Protein AF-A0A956V1R7-F1 (afdb_monomer_lite)

Secondary structure (DSSP, 8-state):
--HHHHHHHHHTSHHHHHHHHHHHHHHHHHHHHHS-SSTTS---HHHHHHHHHHHHHHHHHHHHHHHTTTS-HHHHHHHHHHHHHHHHHHHHHHHHHHHHH--SS-HHHHHHHHHHHHHHHHHHHHHHHHHHHHTT-GGGHHHHHHHHHHHHHHHHHHHTS-SS-HHHHHHS--HHHHHHHHHHHHHHHHHHHS-------

Radius of gyration: 17.85 Å; chains: 1; bounding box: 48×41×54 Å

Structure (mmCIF, N/CA/C/O backbone):
data_AF-A0A956V1R7-F1
#
_entry.id   AF-A0A956V1R7-F1
#
loop_
_atom_site.group_PDB
_atom_site.id
_atom_site.type_symbol
_atom_site.label_atom_id
_atom_site.label_alt_id
_atom_site.label_comp_id
_atom_site.label_asym_id
_atom_site.label_entity_id
_atom_site.label_seq_id
_atom_site.pdbx_PDB_ins_code
_atom_site.Cartn_x
_atom_site.Cartn_y
_atom_site.Cartn_z
_atom_site.occupancy
_atom_site.B_iso_or_equiv
_atom_site.auth_seq_id
_atom_site.auth_comp_id
_atom_site.auth_asym_id
_atom_site.auth_atom_id
_atom_site.pdbx_PDB_model_num
ATOM 1 N N . MET A 1 1 ? -19.021 15.981 12.346 1.00 62.19 1 MET A N 1
ATOM 2 C CA . MET A 1 1 ? -17.974 16.173 11.315 1.00 62.19 1 MET A CA 1
ATOM 3 C C . MET A 1 1 ? -18.286 15.303 10.110 1.00 62.19 1 MET A C 1
ATOM 5 O O . MET A 1 1 ? -18.595 14.130 10.294 1.00 62.19 1 MET A O 1
ATOM 9 N N . THR A 1 2 ? -18.242 15.871 8.906 1.00 88.75 2 THR A N 1
ATOM 10 C CA . THR A 1 2 ? -18.403 15.133 7.644 1.00 88.75 2 THR A CA 1
ATOM 11 C C . THR A 1 2 ? -17.148 14.306 7.342 1.00 88.75 2 THR A C 1
ATOM 13 O O . THR A 1 2 ? -16.051 14.660 7.770 1.00 88.75 2 THR A O 1
ATOM 16 N N . PHE A 1 3 ? -17.294 13.192 6.620 1.00 89.94 3 PHE A N 1
ATOM 17 C CA . PHE A 1 3 ? -16.168 12.318 6.264 1.00 89.94 3 PHE A CA 1
ATOM 18 C C . PHE A 1 3 ? -15.101 13.040 5.425 1.00 89.94 3 PHE A C 1
ATOM 20 O O . PHE A 1 3 ? -13.914 12.927 5.712 1.00 89.94 3 PHE A O 1
ATOM 27 N N . LEU A 1 4 ? -15.530 13.866 4.464 1.00 91.81 4 LEU A N 1
ATOM 28 C CA . LEU A 1 4 ? -14.636 14.687 3.639 1.00 91.81 4 LEU A CA 1
ATOM 29 C C . LEU A 1 4 ? -13.736 15.597 4.478 1.00 91.81 4 LEU A C 1
ATOM 31 O O . LEU A 1 4 ? -12.561 15.763 4.169 1.00 91.81 4 LEU A O 1
ATOM 35 N N . ARG A 1 5 ? -14.260 16.138 5.583 1.00 92.88 5 ARG A N 1
ATOM 36 C CA . ARG A 1 5 ? -13.466 16.949 6.504 1.00 92.88 5 ARG A CA 1
ATOM 37 C C . ARG A 1 5 ? -12.391 16.121 7.209 1.00 92.88 5 ARG A C 1
ATOM 39 O O . ARG A 1 5 ? -11.280 16.606 7.342 1.00 92.88 5 ARG A O 1
ATOM 46 N N . GLN A 1 6 ? -12.688 14.882 7.604 1.00 91.19 6 GLN A N 1
ATOM 47 C CA . GLN A 1 6 ? -11.695 13.992 8.225 1.00 91.19 6 GLN A CA 1
ATOM 48 C C . GLN A 1 6 ? -10.584 13.603 7.248 1.00 91.19 6 GLN A C 1
ATOM 50 O O . GLN A 1 6 ? -9.422 13.557 7.637 1.00 91.19 6 GLN A O 1
ATOM 55 N N . LEU A 1 7 ? -10.933 13.355 5.983 1.00 93.19 7 LEU A N 1
ATOM 56 C CA . LEU A 1 7 ? -9.950 13.109 4.930 1.00 93.19 7 LEU A CA 1
ATOM 57 C C . LEU A 1 7 ? -9.071 14.341 4.694 1.00 93.19 7 LEU A C 1
ATOM 59 O O . LEU A 1 7 ? -7.851 14.220 4.682 1.00 93.19 7 LEU A O 1
ATOM 63 N N . ASN A 1 8 ? -9.677 15.523 4.571 1.00 95.44 8 ASN A N 1
ATOM 64 C CA . ASN A 1 8 ? -8.936 16.771 4.405 1.00 95.44 8 ASN A CA 1
ATOM 65 C C . ASN A 1 8 ? -8.009 17.046 5.599 1.00 95.44 8 ASN A C 1
ATOM 67 O O . ASN A 1 8 ? -6.836 17.350 5.418 1.00 95.44 8 ASN A O 1
ATOM 71 N N . GLU A 1 9 ? -8.513 16.874 6.823 1.00 93.94 9 GLU A N 1
ATOM 72 C CA . GLU A 1 9 ? -7.712 16.991 8.041 1.00 93.94 9 GLU A CA 1
ATOM 73 C C . GLU A 1 9 ? -6.554 15.988 8.033 1.00 93.94 9 GLU A C 1
ATOM 75 O O . GLU A 1 9 ? -5.446 16.365 8.393 1.00 93.94 9 GLU A O 1
ATOM 80 N N . ARG A 1 10 ? -6.766 14.744 7.581 1.00 94.38 10 ARG A N 1
ATOM 81 C CA . ARG A 1 10 ? -5.702 13.735 7.484 1.00 94.38 10 ARG A CA 1
ATOM 82 C C . ARG A 1 10 ? -4.625 14.117 6.472 1.00 94.38 10 ARG A C 1
ATOM 84 O O . ARG A 1 10 ? -3.449 14.022 6.809 1.00 94.38 10 ARG A O 1
ATOM 91 N N . LEU A 1 11 ? -5.021 14.566 5.282 1.00 93.81 11 LEU A N 1
ATOM 92 C CA . LEU A 1 11 ? -4.105 15.024 4.233 1.00 93.81 11 LEU A CA 1
ATOM 93 C C . LEU A 1 11 ? -3.296 16.254 4.667 1.00 93.81 11 LEU A C 1
ATOM 95 O O . LEU A 1 11 ? -2.129 16.373 4.310 1.00 93.81 11 LEU A O 1
ATOM 99 N N . ALA A 1 12 ? -3.896 17.139 5.464 1.00 95.12 12 ALA A N 1
ATOM 100 C CA . ALA A 1 12 ? -3.256 18.354 5.962 1.00 95.12 12 ALA A CA 1
ATOM 101 C C . ALA A 1 12 ? -2.368 18.137 7.199 1.00 95.12 12 ALA A C 1
ATOM 103 O O . ALA A 1 12 ? -1.726 19.081 7.660 1.00 95.12 12 ALA A O 1
ATOM 104 N N . ARG A 1 13 ? -2.329 16.932 7.785 1.00 93.94 13 ARG A N 1
ATOM 105 C CA . ARG A 1 13 ? -1.472 16.693 8.950 1.00 93.94 13 ARG A CA 1
ATOM 106 C C . ARG A 1 13 ? 0.004 16.690 8.560 1.00 93.94 13 ARG A C 1
ATOM 108 O O . ARG A 1 13 ? 0.404 16.059 7.585 1.00 93.94 13 ARG A O 1
ATOM 115 N N . ASN A 1 14 ? 0.823 17.306 9.411 1.00 95.81 14 ASN A N 1
ATOM 116 C CA . ASN A 1 14 ? 2.270 17.396 9.218 1.00 95.81 14 ASN A CA 1
ATOM 117 C C . ASN A 1 14 ? 2.952 16.029 9.064 1.00 95.81 14 ASN A C 1
ATOM 119 O O . ASN A 1 14 ? 3.858 15.912 8.247 1.00 95.81 14 ASN A O 1
ATOM 123 N N . ASP A 1 15 ? 2.521 14.999 9.803 1.00 93.94 15 ASP A N 1
ATOM 124 C CA . ASP A 1 15 ? 3.089 13.649 9.687 1.00 93.94 15 ASP A CA 1
ATOM 125 C C . ASP A 1 15 ? 2.867 13.073 8.282 1.00 93.94 15 ASP A C 1
ATOM 127 O O . ASP A 1 15 ? 3.796 12.574 7.652 1.00 93.94 15 ASP A O 1
ATOM 131 N N . PHE A 1 16 ? 1.650 13.204 7.755 1.00 95.62 16 PHE A N 1
ATOM 132 C CA . PHE A 1 16 ? 1.316 12.738 6.416 1.00 95.62 16 PHE A CA 1
ATOM 133 C C . PHE A 1 16 ? 2.031 13.549 5.328 1.00 95.62 16 PHE A C 1
ATOM 135 O O . PHE A 1 16 ? 2.542 12.966 4.373 1.00 95.62 16 PHE A O 1
ATOM 142 N N . LEU A 1 17 ? 2.124 14.874 5.483 1.00 96.75 17 LEU A N 1
ATOM 143 C CA . LEU A 1 17 ? 2.844 15.742 4.547 1.00 96.75 17 LEU A CA 1
ATOM 144 C C . LEU A 1 17 ? 4.341 15.416 4.494 1.00 96.75 17 LEU A C 1
ATOM 146 O O . LEU A 1 17 ? 4.895 15.300 3.404 1.00 96.75 17 LEU A O 1
ATOM 150 N N . GLN A 1 18 ? 4.985 15.212 5.646 1.00 96.75 18 GLN A N 1
ATOM 151 C CA . GLN A 1 18 ? 6.398 14.821 5.715 1.00 96.75 18 GLN A CA 1
ATOM 152 C C . GLN A 1 18 ? 6.636 13.461 5.055 1.00 96.75 18 GLN A C 1
ATOM 154 O O . GLN A 1 18 ? 7.564 13.322 4.261 1.00 96.75 18 GLN A O 1
ATOM 159 N N . MET A 1 19 ? 5.775 12.476 5.329 1.00 96.62 19 MET A N 1
ATOM 160 C CA . MET A 1 19 ? 5.874 11.151 4.709 1.00 96.62 19 MET A CA 1
ATOM 161 C C . MET A 1 19 ? 5.618 11.198 3.202 1.00 96.62 19 MET A C 1
ATOM 163 O O . MET A 1 19 ? 6.322 10.535 2.447 1.00 96.62 19 MET A O 1
ATOM 167 N N . SER A 1 20 ? 4.666 12.017 2.749 1.00 97.06 20 SER A N 1
ATOM 168 C CA . SER A 1 20 ? 4.394 12.224 1.322 1.00 97.06 20 SER A CA 1
ATOM 169 C C . SER A 1 20 ? 5.581 12.883 0.620 1.00 97.06 20 SER A C 1
ATOM 171 O O . SER A 1 20 ? 5.974 12.450 -0.460 1.00 97.06 20 SER A O 1
ATOM 173 N N . LEU A 1 21 ? 6.191 13.894 1.244 1.00 97.81 21 LEU A N 1
ATOM 174 C CA . LEU A 1 21 ? 7.373 14.570 0.714 1.00 97.81 21 LEU A CA 1
ATOM 175 C C . LEU A 1 21 ? 8.577 13.627 0.644 1.00 97.81 21 LEU A C 1
ATOM 177 O O . LEU A 1 21 ? 9.257 13.598 -0.377 1.00 97.81 21 LEU A O 1
ATOM 181 N N . LEU A 1 22 ? 8.809 12.820 1.684 1.00 97.94 22 LEU A N 1
ATOM 182 C CA . LEU A 1 22 ? 9.852 11.793 1.675 1.00 97.94 22 LEU A CA 1
ATOM 183 C C . LEU A 1 22 ? 9.611 10.769 0.564 1.00 97.94 22 LEU A C 1
ATOM 185 O O . LEU A 1 22 ? 10.531 10.427 -0.170 1.00 97.94 22 LEU A O 1
ATOM 189 N N . PHE A 1 23 ? 8.370 10.311 0.423 1.00 97.94 23 PHE A N 1
ATOM 190 C CA . PHE A 1 23 ? 7.971 9.351 -0.595 1.00 97.94 23 PHE A CA 1
ATOM 191 C C . PHE A 1 23 ? 8.201 9.888 -2.018 1.00 97.94 23 PHE A C 1
ATOM 193 O O . PHE A 1 23 ? 8.854 9.225 -2.820 1.00 97.94 23 PHE A O 1
ATOM 200 N N . PHE A 1 24 ? 7.745 11.104 -2.335 1.00 98.25 24 PHE A N 1
ATOM 201 C CA . PHE A 1 24 ? 7.994 11.699 -3.654 1.00 98.25 24 PHE A CA 1
ATOM 202 C C . PHE A 1 24 ? 9.465 12.045 -3.871 1.00 98.25 24 PHE A C 1
ATOM 204 O O . PHE A 1 24 ? 9.981 11.828 -4.964 1.00 98.25 24 PHE A O 1
ATOM 211 N N . GLY A 1 25 ? 10.158 12.535 -2.840 1.00 98.06 25 GLY A N 1
ATOM 212 C CA . GLY A 1 25 ? 11.597 12.782 -2.893 1.00 98.06 25 GLY A CA 1
ATOM 213 C C . GLY A 1 25 ? 12.380 11.509 -3.208 1.00 98.06 25 GLY A C 1
ATOM 214 O O . GLY A 1 25 ? 13.285 11.538 -4.038 1.00 98.06 25 GLY A O 1
ATOM 215 N N . LEU A 1 26 ? 11.979 10.378 -2.622 1.00 97.88 26 LEU A N 1
ATOM 216 C CA . LEU A 1 26 ? 12.552 9.068 -2.910 1.00 97.88 26 LEU A CA 1
ATOM 217 C C . LEU A 1 26 ? 12.315 8.660 -4.370 1.00 97.88 26 LEU A C 1
ATOM 219 O O . LEU A 1 26 ? 13.266 8.257 -5.031 1.00 97.88 26 LEU A O 1
ATOM 223 N N . LEU A 1 27 ? 11.097 8.822 -4.902 1.00 97.56 27 LEU A N 1
ATOM 224 C CA . LEU A 1 27 ? 10.803 8.519 -6.311 1.00 97.56 27 LEU A CA 1
ATOM 225 C C . LEU A 1 27 ? 11.598 9.394 -7.283 1.00 97.56 27 LEU A C 1
ATOM 227 O O . LEU A 1 27 ? 12.143 8.882 -8.259 1.00 97.56 27 LEU A O 1
ATOM 231 N N . VAL A 1 28 ? 11.698 10.697 -7.008 1.00 97.69 28 VAL A N 1
ATOM 232 C CA . VAL A 1 28 ? 12.500 11.632 -7.812 1.00 97.69 28 VAL A CA 1
ATOM 233 C C . VAL A 1 28 ? 13.977 11.250 -7.764 1.00 97.69 28 VAL A C 1
ATOM 235 O O . VAL A 1 28 ? 14.623 11.211 -8.807 1.00 97.69 28 VAL A O 1
ATOM 238 N N . ALA A 1 29 ? 14.507 10.919 -6.584 1.00 97.50 29 ALA A N 1
ATOM 239 C CA . ALA A 1 29 ? 15.886 10.467 -6.444 1.00 97.50 29 ALA A CA 1
ATOM 240 C C . ALA A 1 29 ? 16.126 9.162 -7.216 1.00 97.50 29 ALA A C 1
ATOM 242 O O . ALA A 1 29 ? 17.064 9.085 -8.003 1.00 97.50 29 ALA A O 1
ATOM 243 N N . THR A 1 30 ? 15.261 8.155 -7.057 1.00 96.75 30 THR A N 1
ATOM 244 C CA . THR A 1 30 ? 15.358 6.895 -7.809 1.00 96.75 30 THR A CA 1
ATOM 245 C C . THR A 1 30 ? 15.336 7.145 -9.309 1.00 96.75 30 THR A C 1
ATOM 247 O O . THR A 1 30 ? 16.184 6.609 -10.017 1.00 96.75 30 THR A O 1
ATOM 250 N N . LEU A 1 31 ? 14.425 7.989 -9.795 1.00 95.12 31 LEU A N 1
ATOM 251 C CA . LEU A 1 31 ? 14.370 8.357 -11.204 1.00 95.12 31 LEU A CA 1
ATOM 252 C C . LEU A 1 31 ? 15.680 9.011 -11.658 1.00 95.12 31 LEU A C 1
ATOM 254 O O . LEU A 1 31 ? 16.260 8.571 -12.642 1.00 95.12 31 LEU A O 1
ATOM 258 N N . ALA A 1 32 ? 16.187 9.996 -10.915 1.00 94.75 32 ALA A N 1
ATOM 259 C CA . ALA A 1 32 ? 17.423 10.701 -11.251 1.00 94.75 32 ALA A CA 1
ATOM 260 C C . ALA A 1 32 ? 18.648 9.772 -11.321 1.00 94.75 32 ALA A C 1
ATOM 262 O O . ALA A 1 32 ? 19.488 9.941 -12.198 1.00 94.75 32 ALA A O 1
ATOM 263 N N . PHE A 1 33 ? 18.742 8.777 -10.431 1.00 94.31 33 PHE A N 1
ATOM 264 C CA . PHE A 1 33 ? 19.857 7.822 -10.413 1.00 94.31 33 PHE A CA 1
ATOM 265 C C . PHE A 1 33 ? 19.732 6.689 -11.435 1.00 94.31 33 PHE A C 1
ATOM 267 O O . PHE A 1 33 ? 20.735 6.065 -11.771 1.00 94.31 33 PHE A O 1
ATOM 274 N N . THR A 1 34 ? 18.520 6.387 -11.898 1.00 93.38 34 THR A N 1
ATOM 275 C CA . THR A 1 34 ? 18.262 5.253 -12.803 1.00 93.38 34 THR A CA 1
ATOM 276 C C . THR A 1 34 ? 17.986 5.684 -14.237 1.00 93.38 34 THR A C 1
ATOM 278 O O . THR A 1 34 ? 17.923 4.835 -15.127 1.00 93.38 34 THR A O 1
ATOM 281 N N . TRP A 1 35 ? 17.844 6.989 -14.481 1.00 92.62 35 TRP A N 1
ATOM 282 C CA . TRP A 1 35 ? 17.685 7.528 -15.822 1.00 92.62 35 TRP A CA 1
ATOM 283 C C . TRP A 1 35 ? 18.951 7.281 -16.658 1.00 92.62 35 TRP A C 1
ATOM 285 O O . TRP A 1 35 ? 20.059 7.552 -16.187 1.00 92.62 35 TRP A O 1
ATOM 295 N N . PRO A 1 36 ? 18.826 6.777 -17.898 1.00 88.12 36 PRO A N 1
ATOM 296 C CA . PRO A 1 36 ? 19.986 6.511 -18.736 1.00 88.12 36 PRO A CA 1
ATOM 297 C C . PRO A 1 36 ? 20.703 7.817 -19.103 1.00 88.12 36 PRO A C 1
ATOM 299 O O . PRO A 1 36 ? 20.089 8.771 -19.576 1.00 88.12 36 PRO A O 1
ATOM 302 N N . ALA A 1 37 ? 22.027 7.844 -18.928 1.00 86.69 37 ALA A N 1
ATOM 303 C CA . ALA A 1 37 ? 22.870 8.977 -19.325 1.00 86.69 37 ALA A CA 1
ATOM 304 C C . ALA A 1 37 ? 23.116 9.051 -20.847 1.00 86.69 37 ALA A C 1
ATOM 306 O O . ALA A 1 37 ? 23.665 10.034 -21.339 1.00 86.69 37 ALA A O 1
ATOM 307 N N . SER A 1 38 ? 22.750 8.001 -21.587 1.00 83.31 38 SER A N 1
ATOM 308 C CA . SER A 1 38 ? 22.921 7.885 -23.036 1.00 83.31 38 SER A CA 1
ATOM 309 C C . SER A 1 38 ? 21.797 7.044 -23.635 1.00 83.31 38 SER A C 1
ATOM 311 O O . SER A 1 38 ? 21.402 6.035 -23.050 1.00 83.31 38 SER A O 1
ATOM 313 N N . GLU A 1 39 ? 21.340 7.418 -24.830 1.00 79.94 39 GLU A N 1
ATOM 314 C CA . GLU A 1 39 ? 20.328 6.690 -25.615 1.00 79.94 39 GLU A CA 1
ATOM 315 C C . GLU A 1 39 ? 20.782 5.279 -26.029 1.00 79.94 39 GLU A C 1
ATOM 317 O O . GLU A 1 39 ? 19.964 4.439 -26.393 1.00 79.94 39 GLU A O 1
ATOM 322 N N . GLN A 1 40 ? 22.086 4.994 -25.952 1.00 79.25 40 GLN A N 1
ATOM 323 C CA . GLN A 1 40 ? 22.661 3.690 -26.295 1.00 79.25 40 GLN A CA 1
ATOM 324 C C . GLN A 1 40 ? 22.464 2.633 -25.197 1.00 79.25 40 GLN A C 1
ATOM 326 O O . GLN A 1 40 ? 22.671 1.445 -25.445 1.00 79.25 40 GLN A O 1
ATOM 331 N N . ILE A 1 41 ? 22.094 3.043 -23.979 1.00 81.81 41 ILE A N 1
ATOM 332 C CA . ILE A 1 41 ? 21.886 2.141 -22.842 1.00 81.81 41 ILE A CA 1
ATOM 333 C C . ILE A 1 41 ? 20.391 1.851 -22.714 1.00 81.81 41 ILE A C 1
ATOM 335 O O . ILE A 1 41 ? 19.577 2.771 -22.645 1.00 81.81 41 ILE A O 1
ATOM 339 N N . ALA A 1 42 ? 20.029 0.568 -22.631 1.00 81.75 42 ALA A N 1
ATOM 340 C CA . ALA A 1 42 ? 18.650 0.158 -22.389 1.00 81.75 42 ALA A CA 1
ATOM 341 C C . ALA A 1 42 ? 18.110 0.800 -21.099 1.00 81.75 42 ALA A C 1
ATOM 343 O O . ALA A 1 42 ? 18.692 0.653 -20.019 1.00 81.75 42 ALA A O 1
ATOM 344 N N . ASN A 1 43 ? 16.990 1.515 -21.211 1.00 86.31 43 ASN A N 1
ATOM 345 C CA . ASN A 1 43 ? 16.387 2.201 -20.079 1.00 86.31 43 ASN A CA 1
ATOM 346 C C . ASN A 1 43 ? 15.652 1.203 -19.174 1.00 86.31 43 ASN A C 1
ATOM 348 O O . ASN A 1 43 ? 14.529 0.808 -19.468 1.00 86.31 43 ASN A O 1
ATOM 352 N N . ASN A 1 44 ? 16.241 0.861 -18.030 1.00 87.62 44 ASN A N 1
ATOM 353 C CA . ASN A 1 44 ? 15.624 -0.026 -17.035 1.00 87.62 44 ASN A CA 1
ATOM 354 C C . ASN A 1 44 ? 15.003 0.722 -15.837 1.00 87.62 44 ASN A C 1
ATOM 356 O O . ASN A 1 44 ? 14.661 0.091 -14.835 1.00 87.62 44 ASN A O 1
ATOM 360 N N . SER A 1 45 ? 14.841 2.050 -15.924 1.00 92.06 45 SER A N 1
ATOM 361 C CA . SER A 1 45 ? 14.351 2.890 -14.816 1.00 92.06 45 SER A CA 1
ATOM 362 C C . SER A 1 45 ? 12.965 2.488 -14.305 1.00 92.06 45 SER A C 1
ATOM 364 O O . SER A 1 45 ? 12.710 2.596 -13.104 1.00 92.06 45 SER A O 1
ATOM 366 N N . PHE A 1 46 ? 12.096 1.952 -15.174 1.00 94.00 46 PHE A N 1
ATOM 367 C CA . PHE A 1 46 ? 10.761 1.489 -14.791 1.00 94.00 46 PHE A CA 1
ATOM 368 C C . PHE A 1 46 ? 10.779 0.517 -13.607 1.00 94.00 46 PHE A C 1
ATOM 370 O O . PHE A 1 46 ? 10.065 0.735 -12.630 1.00 94.00 46 PHE A O 1
ATOM 377 N N . PHE A 1 47 ? 11.608 -0.532 -13.653 1.00 91.62 47 PHE A N 1
ATOM 378 C CA . PHE A 1 47 ? 11.613 -1.548 -12.597 1.00 91.62 47 PHE A CA 1
ATOM 379 C C . PHE A 1 47 ? 12.076 -0.971 -11.262 1.00 91.62 47 PHE A C 1
ATOM 381 O O . PHE A 1 47 ? 11.476 -1.266 -10.231 1.00 91.62 47 PHE A O 1
ATOM 388 N N . SER A 1 48 ? 13.095 -0.110 -11.275 1.00 94.44 48 SER A N 1
ATOM 389 C CA . SER A 1 48 ? 13.582 0.546 -10.062 1.00 94.44 48 SER A CA 1
ATOM 390 C C . SER A 1 48 ? 12.532 1.481 -9.464 1.00 94.44 48 SER A C 1
ATOM 392 O O . SER A 1 48 ? 12.269 1.417 -8.264 1.00 94.44 48 SER A O 1
ATOM 394 N N . VAL A 1 49 ? 11.885 2.311 -10.288 1.00 95.56 49 VAL A N 1
ATOM 395 C CA . VAL A 1 49 ? 10.841 3.239 -9.829 1.00 95.56 49 VAL A CA 1
ATOM 396 C C . VAL A 1 49 ? 9.617 2.485 -9.308 1.00 95.56 49 VAL A C 1
ATOM 398 O O . VAL A 1 49 ? 9.146 2.797 -8.215 1.00 95.56 49 VAL A O 1
ATOM 401 N N . ALA A 1 50 ? 9.138 1.462 -10.021 1.00 95.00 50 ALA A N 1
ATOM 402 C CA . ALA A 1 50 ? 8.002 0.644 -9.593 1.00 95.00 50 ALA A CA 1
ATOM 403 C C . ALA A 1 50 ? 8.289 -0.107 -8.278 1.00 95.00 50 ALA A C 1
ATOM 405 O O . ALA A 1 50 ? 7.461 -0.103 -7.365 1.00 95.00 50 ALA A O 1
ATOM 406 N N . GLN A 1 51 ? 9.482 -0.699 -8.134 1.00 94.69 51 GLN A N 1
ATOM 407 C CA . GLN A 1 51 ? 9.902 -1.385 -6.902 1.00 94.69 51 GLN A CA 1
ATOM 408 C C . GLN A 1 51 ? 9.957 -0.440 -5.707 1.00 94.69 51 GLN A C 1
ATOM 410 O O . GLN A 1 51 ? 9.406 -0.752 -4.650 1.00 94.69 51 GLN A O 1
ATOM 415 N N . VAL A 1 52 ? 10.582 0.726 -5.874 1.00 96.19 52 VAL A N 1
ATOM 416 C CA . VAL A 1 52 ? 10.677 1.729 -4.809 1.00 96.19 52 VAL A CA 1
ATOM 417 C C . VAL A 1 52 ? 9.294 2.259 -4.440 1.00 96.19 52 VAL A C 1
ATOM 419 O O . VAL A 1 52 ? 8.972 2.336 -3.253 1.00 96.19 52 VAL A O 1
ATOM 422 N N . ARG A 1 53 ? 8.447 2.560 -5.432 1.00 96.31 53 ARG A N 1
ATOM 423 C CA . ARG A 1 53 ? 7.067 3.013 -5.218 1.00 96.31 53 ARG A CA 1
ATOM 424 C C . ARG A 1 53 ? 6.268 2.009 -4.399 1.00 96.31 53 ARG A C 1
ATOM 426 O O . ARG A 1 53 ? 5.701 2.384 -3.373 1.00 96.31 53 ARG A O 1
ATOM 433 N N . LEU A 1 54 ? 6.227 0.749 -4.823 1.00 95.31 54 LEU A N 1
ATOM 434 C CA . LEU A 1 54 ? 5.425 -0.277 -4.156 1.00 95.31 54 LEU A CA 1
ATOM 435 C C . LEU A 1 54 ? 5.963 -0.617 -2.767 1.00 95.31 54 LEU A C 1
ATOM 437 O O . LEU A 1 54 ? 5.176 -0.723 -1.829 1.00 95.31 54 LEU A O 1
ATOM 441 N N . MET A 1 55 ? 7.285 -0.692 -2.590 1.00 95.62 55 MET A N 1
ATOM 442 C CA . MET A 1 55 ? 7.878 -0.927 -1.271 1.00 95.62 55 MET A CA 1
ATOM 443 C C . MET A 1 55 ? 7.594 0.228 -0.305 1.00 95.62 55 MET A C 1
ATOM 445 O O . MET A 1 55 ? 7.219 0.001 0.845 1.00 95.62 55 MET A O 1
ATOM 449 N N . ALA A 1 56 ? 7.717 1.475 -0.761 1.00 96.75 56 ALA A N 1
ATOM 450 C CA . ALA A 1 56 ? 7.426 2.630 0.079 1.00 96.75 56 ALA A CA 1
ATOM 451 C C . ALA A 1 56 ? 5.931 2.707 0.442 1.00 96.75 56 ALA A C 1
ATOM 453 O O . ALA A 1 56 ? 5.599 2.941 1.605 1.00 96.75 56 ALA A O 1
ATOM 454 N N . LEU A 1 57 ? 5.026 2.439 -0.509 1.00 97.06 57 LEU A N 1
ATOM 455 C CA . LEU A 1 57 ? 3.586 2.352 -0.238 1.00 97.06 57 LEU A CA 1
ATOM 456 C C . LEU A 1 57 ? 3.251 1.232 0.751 1.00 97.06 57 LEU A C 1
ATOM 458 O O . LEU A 1 57 ? 2.444 1.449 1.652 1.00 97.06 57 LEU A O 1
ATOM 462 N N . LEU A 1 58 ? 3.886 0.067 0.622 1.00 96.69 58 LEU A N 1
ATOM 463 C CA . LEU A 1 58 ? 3.734 -1.052 1.549 1.00 96.69 58 LEU A CA 1
ATOM 464 C C . LEU A 1 58 ? 4.139 -0.646 2.969 1.00 96.69 58 LEU A C 1
ATOM 466 O O . LEU A 1 58 ? 3.376 -0.857 3.914 1.00 96.69 58 LEU A O 1
ATOM 470 N N . LEU A 1 59 ? 5.322 -0.049 3.134 1.00 97.00 59 LEU A N 1
ATOM 471 C CA . LEU A 1 59 ? 5.822 0.370 4.446 1.00 97.00 59 LEU A CA 1
ATOM 472 C C . LEU A 1 59 ? 4.918 1.432 5.079 1.00 97.00 59 LEU A C 1
ATOM 474 O O . LEU A 1 59 ? 4.604 1.344 6.268 1.00 97.00 59 LEU A O 1
ATOM 478 N N . LEU A 1 60 ? 4.444 2.396 4.286 1.00 97.50 60 LEU A N 1
ATOM 479 C CA . LEU A 1 60 ? 3.468 3.388 4.737 1.00 97.50 60 LEU A CA 1
ATOM 480 C C . LEU A 1 60 ? 2.135 2.734 5.123 1.00 97.50 60 LEU A C 1
ATOM 482 O O . LEU A 1 60 ? 1.562 3.097 6.150 1.00 97.50 60 LEU A O 1
ATOM 486 N N . ALA A 1 61 ? 1.660 1.750 4.357 1.00 97.62 61 ALA A N 1
ATOM 487 C CA . ALA A 1 61 ? 0.441 1.003 4.657 1.00 97.62 61 ALA A CA 1
ATOM 488 C C . ALA A 1 61 ? 0.544 0.269 5.999 1.00 97.62 61 ALA A C 1
ATOM 490 O O . ALA A 1 61 ? -0.307 0.459 6.872 1.00 97.62 61 ALA A O 1
ATOM 491 N N . LEU A 1 62 ? 1.611 -0.513 6.195 1.00 97.31 62 LEU A N 1
ATOM 492 C CA . LEU A 1 62 ? 1.887 -1.218 7.450 1.00 97.31 62 LEU A CA 1
ATOM 493 C C . LEU A 1 62 ? 2.031 -0.246 8.623 1.00 97.31 62 LEU A C 1
ATOM 495 O O . LEU A 1 62 ? 1.467 -0.477 9.697 1.00 97.31 62 LEU A O 1
ATOM 499 N N . GLY A 1 63 ? 2.765 0.849 8.416 1.00 96.56 63 GLY A N 1
ATOM 500 C CA . GLY A 1 63 ? 2.965 1.904 9.401 1.00 96.56 63 GLY A CA 1
ATOM 501 C C . GLY A 1 63 ? 1.643 2.519 9.839 1.00 96.56 63 GLY A C 1
ATOM 502 O O . GLY A 1 63 ? 1.249 2.388 10.997 1.00 96.56 63 GLY A O 1
ATOM 503 N N . PHE A 1 64 ? 0.905 3.137 8.919 1.00 96.19 64 PHE A N 1
ATOM 504 C CA . PHE A 1 64 ? -0.364 3.778 9.261 1.00 96.19 64 PHE A CA 1
ATOM 505 C C . PHE A 1 64 ? -1.385 2.785 9.828 1.00 96.19 64 PHE A C 1
ATOM 507 O O . PHE A 1 64 ? -2.018 3.086 10.839 1.00 96.19 64 PHE A O 1
ATOM 514 N N . GLY A 1 65 ? -1.497 1.581 9.261 1.00 96.12 65 GLY A N 1
ATOM 515 C CA . GLY A 1 65 ? -2.406 0.553 9.767 1.00 96.12 65 GLY A CA 1
ATOM 516 C C . GLY A 1 65 ? -2.103 0.154 11.214 1.00 96.12 65 GLY A C 1
ATOM 517 O O . GLY A 1 65 ? -3.012 0.060 12.042 1.00 96.12 65 GLY A O 1
ATOM 518 N N . SER A 1 66 ? -0.825 -0.027 11.551 1.00 95.56 66 SER A N 1
ATOM 519 C CA . SER A 1 66 ? -0.412 -0.466 12.888 1.00 95.56 66 SER A CA 1
ATOM 520 C C . SER A 1 66 ? -0.486 0.624 13.957 1.00 95.56 66 SER A C 1
ATOM 522 O O . SER A 1 66 ? -0.914 0.345 15.081 1.00 95.56 66 SER A O 1
ATOM 524 N N . PHE A 1 67 ? -0.150 1.875 13.626 1.00 92.31 67 PHE A N 1
ATOM 525 C CA . PHE A 1 67 ? -0.206 2.991 14.578 1.00 92.31 67 PHE A CA 1
ATOM 526 C C . PHE A 1 67 ? -1.632 3.494 14.847 1.00 92.31 67 PHE A C 1
ATOM 528 O O . PHE A 1 67 ? -1.893 4.115 15.881 1.00 92.31 67 PHE A O 1
ATOM 535 N N . GLU A 1 68 ? -2.593 3.203 13.971 1.00 90.75 68 GLU A N 1
ATOM 536 C CA . GLU A 1 68 ? -3.959 3.719 14.092 1.00 90.75 68 GLU A CA 1
ATOM 537 C C . GLU A 1 68 ? -4.909 2.834 14.902 1.00 90.75 68 GLU A C 1
ATOM 539 O O . GLU A 1 68 ? -6.113 3.083 14.923 1.00 90.75 68 GLU A O 1
ATOM 544 N N . LEU A 1 69 ? -4.408 1.832 15.632 1.00 84.81 69 LEU A N 1
ATOM 545 C CA . LEU A 1 69 ? -5.237 0.834 16.317 1.00 84.81 69 LEU A CA 1
ATOM 546 C C . LEU A 1 69 ? -6.381 1.426 17.156 1.00 84.81 69 LEU A C 1
ATOM 548 O O . LEU A 1 69 ? -7.518 0.951 17.069 1.00 84.81 69 LEU A O 1
ATOM 552 N N . LYS A 1 70 ? -6.067 2.476 17.928 1.00 86.62 70 LYS A N 1
ATOM 553 C CA . LYS A 1 70 ? -6.973 3.167 18.862 1.00 86.62 70 LYS A CA 1
ATOM 554 C C . LYS A 1 70 ? -7.896 4.188 18.186 1.00 86.62 70 LYS A C 1
ATOM 556 O O . LYS A 1 70 ? -8.808 4.694 18.833 1.00 86.62 70 LYS A O 1
ATOM 561 N N . GLN A 1 71 ? -7.664 4.505 16.913 1.00 90.94 71 GLN A N 1
ATOM 562 C CA . GLN A 1 71 ? -8.473 5.466 16.170 1.00 90.94 71 GLN A CA 1
ATOM 563 C C . GLN A 1 71 ? -9.826 4.868 15.779 1.00 90.94 71 GLN A C 1
ATOM 565 O O . GLN A 1 71 ? -10.013 3.649 15.682 1.00 90.94 71 GLN A O 1
ATOM 570 N N . THR A 1 72 ? -10.793 5.743 15.518 1.00 92.19 72 THR A N 1
ATOM 571 C CA . THR A 1 72 ? -12.108 5.320 15.025 1.00 92.19 72 THR A CA 1
ATOM 572 C C . THR A 1 72 ? -12.001 4.723 13.618 1.00 92.19 72 THR A C 1
ATOM 574 O O . THR A 1 72 ? -11.131 5.101 12.836 1.00 92.19 72 THR A O 1
ATOM 577 N N . ARG A 1 73 ? -12.924 3.822 13.242 1.00 91.94 73 ARG A N 1
ATOM 578 C CA . ARG A 1 73 ? -12.945 3.225 11.888 1.00 91.94 73 ARG A CA 1
ATOM 579 C C . ARG A 1 73 ? -12.976 4.273 10.772 1.00 91.94 73 ARG A C 1
ATOM 581 O O . ARG A 1 73 ? -12.321 4.090 9.757 1.00 91.94 73 ARG A O 1
ATOM 588 N N . ARG A 1 74 ? -13.688 5.388 10.976 1.00 91.75 74 ARG A N 1
ATOM 589 C CA . ARG A 1 74 ? -13.747 6.484 9.996 1.00 91.75 74 ARG A CA 1
ATOM 590 C C . ARG A 1 74 ? -12.403 7.192 9.822 1.00 91.75 74 ARG A C 1
ATOM 592 O O . ARG A 1 74 ? -12.047 7.510 8.697 1.00 91.75 74 ARG A O 1
ATOM 599 N N . GLN A 1 75 ? -11.649 7.388 10.904 1.00 92.88 75 GLN A N 1
ATOM 600 C CA . GLN A 1 75 ? -10.291 7.937 10.826 1.00 92.88 75 GLN A CA 1
ATOM 601 C C . GLN A 1 75 ? -9.338 6.964 10.128 1.00 92.88 75 GLN A C 1
ATOM 603 O O . GLN A 1 75 ? -8.622 7.388 9.232 1.00 92.88 75 GLN A O 1
ATOM 608 N N . LYS A 1 76 ? -9.409 5.664 10.451 1.00 95.50 76 LYS A N 1
ATOM 609 C CA . LYS A 1 76 ? -8.647 4.621 9.739 1.00 95.50 76 LYS A CA 1
ATOM 610 C C . LYS A 1 76 ? -8.940 4.625 8.238 1.00 95.50 76 L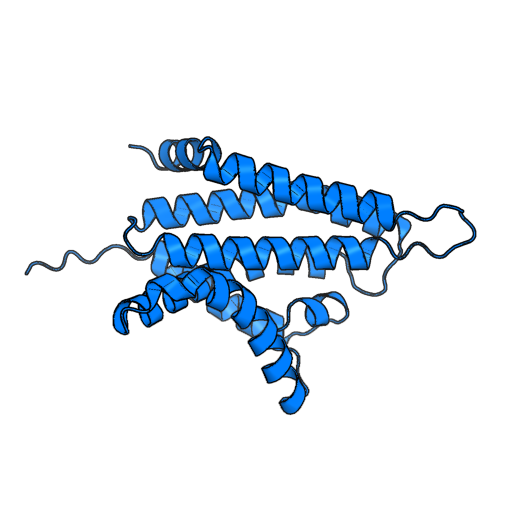YS A C 1
ATOM 612 O O . LYS A 1 76 ? -8.030 4.570 7.421 1.00 95.50 76 LYS A O 1
ATOM 617 N N . LEU A 1 77 ? -10.219 4.736 7.873 1.00 95.94 77 LEU A N 1
ATOM 618 C CA . LEU A 1 77 ? -10.643 4.843 6.478 1.00 95.94 77 LEU A CA 1
ATOM 619 C C . LEU A 1 77 ? -10.107 6.121 5.816 1.00 95.94 77 LEU A C 1
ATOM 621 O O . LEU A 1 77 ? -9.656 6.065 4.679 1.00 95.94 77 LEU A O 1
ATOM 625 N N . ALA A 1 78 ? -10.119 7.259 6.516 1.00 95.94 78 ALA A N 1
ATOM 626 C CA . ALA A 1 78 ? -9.546 8.505 6.009 1.00 95.94 78 ALA A CA 1
ATOM 627 C C . ALA A 1 78 ? -8.031 8.384 5.757 1.00 95.94 78 ALA A C 1
ATOM 629 O O . ALA A 1 78 ? -7.546 8.879 4.745 1.00 95.94 78 ALA A O 1
ATOM 630 N N . SER A 1 79 ? -7.293 7.688 6.623 1.00 96.56 79 SER A N 1
ATOM 631 C CA . SER A 1 79 ? -5.865 7.411 6.426 1.00 96.56 79 SER A CA 1
ATOM 632 C C . SER A 1 79 ? -5.592 6.463 5.272 1.00 96.56 79 SER A C 1
ATOM 634 O O . SER A 1 79 ? -4.683 6.718 4.485 1.00 96.56 79 SER A O 1
ATOM 636 N N . LEU A 1 80 ? -6.406 5.416 5.121 1.00 97.62 80 LEU A N 1
ATOM 637 C CA . LEU A 1 80 ? -6.334 4.541 3.957 1.00 97.62 80 LEU A CA 1
ATOM 638 C C . LEU A 1 80 ? -6.593 5.325 2.663 1.00 97.62 80 LEU A C 1
ATOM 640 O O . LEU A 1 80 ? -5.837 5.191 1.709 1.00 97.62 80 LEU A O 1
ATOM 644 N N . LEU A 1 81 ? -7.620 6.179 2.628 1.00 97.62 81 LEU A N 1
ATOM 645 C CA . LEU A 1 81 ? -7.891 7.016 1.458 1.00 97.62 81 LEU A CA 1
ATOM 646 C C . LEU A 1 81 ? -6.768 8.019 1.184 1.00 97.62 81 LEU A C 1
ATOM 648 O O . LEU A 1 81 ? -6.427 8.226 0.027 1.00 97.62 81 LEU A O 1
ATOM 652 N N . ALA A 1 82 ? -6.166 8.611 2.217 1.00 97.19 82 ALA A N 1
ATOM 653 C CA . ALA A 1 82 ? -5.005 9.480 2.050 1.00 97.19 82 ALA A CA 1
ATOM 654 C C . ALA A 1 82 ? -3.828 8.721 1.409 1.00 97.19 82 ALA A C 1
ATOM 656 O O . ALA A 1 82 ? -3.214 9.213 0.462 1.00 97.19 82 ALA A O 1
ATOM 657 N N . LEU A 1 83 ? -3.570 7.487 1.853 1.00 97.62 83 LEU A N 1
ATOM 658 C CA . LEU A 1 83 ? -2.569 6.608 1.251 1.00 97.62 83 LEU A CA 1
ATOM 659 C C . LEU A 1 83 ? -2.913 6.233 -0.200 1.00 97.62 83 LEU A C 1
ATOM 661 O O . LEU A 1 83 ? -2.027 6.208 -1.050 1.00 97.62 83 LEU A O 1
ATOM 665 N N . LEU A 1 84 ? -4.187 5.990 -0.517 1.00 98.06 84 LEU A N 1
ATOM 666 C CA . LEU A 1 84 ? -4.623 5.733 -1.893 1.00 98.06 84 LEU A CA 1
ATOM 667 C C . LEU A 1 84 ? -4.469 6.967 -2.788 1.00 98.06 84 LEU A C 1
ATOM 669 O O . LEU A 1 84 ? -4.066 6.826 -3.938 1.00 98.06 84 LEU A O 1
ATOM 673 N N . THR A 1 85 ? -4.695 8.175 -2.269 1.00 97.56 85 THR A N 1
ATOM 674 C CA . THR A 1 85 ? -4.374 9.417 -2.988 1.00 97.56 85 THR A CA 1
ATOM 675 C C . THR A 1 85 ? -2.882 9.486 -3.314 1.00 97.56 85 THR A C 1
ATOM 677 O O . THR A 1 85 ? -2.517 9.827 -4.439 1.00 97.56 85 THR A O 1
ATOM 680 N N . LEU A 1 86 ? -2.011 9.106 -2.373 1.00 97.25 86 LEU A N 1
ATOM 681 C CA . LEU A 1 86 ? -0.564 9.039 -2.602 1.00 97.25 86 LEU A CA 1
ATOM 682 C C . LEU A 1 86 ? -0.201 7.977 -3.656 1.00 97.25 86 LEU A C 1
ATOM 684 O O . LEU A 1 86 ? 0.616 8.216 -4.547 1.00 97.25 86 LEU A O 1
ATOM 688 N N . SER A 1 87 ? -0.856 6.817 -3.607 1.00 97.81 87 SER A N 1
ATOM 689 C CA . SER A 1 87 ? -0.680 5.769 -4.612 1.00 97.81 87 SER A CA 1
ATOM 690 C C . SER A 1 87 ? -1.086 6.237 -6.012 1.00 97.81 87 SER A C 1
ATOM 692 O O . SER A 1 87 ? -0.317 6.054 -6.954 1.00 97.81 87 SER A O 1
ATOM 694 N N . LEU A 1 88 ? -2.249 6.879 -6.151 1.00 97.94 88 LEU A N 1
ATOM 695 C CA . LEU A 1 88 ? -2.764 7.376 -7.429 1.00 97.94 88 LEU A CA 1
ATOM 696 C C . LEU A 1 88 ? -1.878 8.476 -8.014 1.00 97.94 88 LEU A C 1
ATOM 698 O O . LEU A 1 88 ? -1.498 8.423 -9.178 1.00 97.94 88 LEU A O 1
ATOM 702 N N . THR A 1 89 ? -1.511 9.463 -7.198 1.00 97.56 89 THR A N 1
ATOM 703 C CA . THR A 1 89 ? -0.683 10.595 -7.645 1.00 97.56 89 THR A CA 1
ATOM 704 C C . THR A 1 89 ? 0.724 10.160 -8.058 1.00 97.56 89 THR A C 1
ATOM 706 O O . THR A 1 89 ? 1.305 10.735 -8.975 1.00 97.56 89 THR A O 1
ATOM 709 N N . SER A 1 90 ? 1.256 9.098 -7.454 1.00 97.69 90 SER A N 1
ATOM 710 C CA . SER A 1 90 ? 2.559 8.533 -7.821 1.00 97.69 90 SER A CA 1
ATOM 711 C C . SER A 1 90 ? 2.562 7.641 -9.056 1.00 97.69 90 SER A C 1
ATOM 713 O O . SER A 1 90 ? 3.639 7.362 -9.582 1.00 97.69 90 SER A O 1
ATOM 715 N N . MET A 1 91 ? 1.395 7.240 -9.574 1.00 96.88 91 MET A N 1
ATOM 716 C CA . MET A 1 91 ? 1.309 6.466 -10.821 1.00 96.88 91 MET A CA 1
ATOM 717 C C . MET A 1 91 ? 1.949 7.195 -12.003 1.00 96.88 91 MET A C 1
ATOM 719 O O . MET A 1 91 ? 2.487 6.545 -12.891 1.00 96.88 91 MET A O 1
ATOM 723 N N . ALA A 1 92 ? 1.949 8.532 -12.001 1.00 96.81 92 ALA A N 1
ATOM 724 C CA . ALA A 1 92 ? 2.564 9.329 -13.061 1.00 96.81 92 ALA A CA 1
ATOM 725 C C . ALA A 1 92 ? 4.055 8.997 -13.272 1.00 96.81 92 ALA A C 1
ATOM 727 O O . ALA A 1 92 ? 4.514 8.979 -14.411 1.00 96.81 92 ALA A O 1
ATOM 728 N N . PHE A 1 93 ? 4.792 8.672 -12.202 1.00 96.38 93 PHE A N 1
ATOM 729 C CA . PHE A 1 93 ? 6.200 8.269 -12.291 1.00 96.38 93 PHE A CA 1
ATOM 730 C C . PHE A 1 93 ? 6.362 6.910 -12.986 1.00 96.38 93 PHE A C 1
ATOM 732 O O . PHE A 1 93 ? 7.229 6.752 -13.848 1.00 96.38 93 PHE A O 1
ATOM 739 N N . GLU A 1 94 ? 5.506 5.938 -12.653 1.00 94.62 94 GLU A N 1
ATOM 740 C CA . GLU A 1 94 ? 5.489 4.633 -13.327 1.00 94.62 94 GLU A CA 1
ATOM 741 C C . GLU A 1 94 ? 5.105 4.771 -14.799 1.00 94.62 94 GLU A C 1
ATOM 743 O O . GLU A 1 94 ? 5.792 4.228 -15.653 1.00 94.62 94 GLU A O 1
ATOM 748 N N . VAL A 1 95 ? 4.062 5.542 -15.120 1.00 95.94 95 VAL A N 1
ATOM 749 C CA . VAL A 1 95 ? 3.628 5.771 -16.509 1.00 95.94 95 VAL A CA 1
ATOM 750 C C . VAL A 1 95 ? 4.743 6.419 -17.337 1.00 95.94 95 VAL A C 1
ATOM 752 O O . VAL A 1 95 ? 5.020 5.971 -18.450 1.00 95.94 95 VAL A O 1
ATOM 755 N N . ALA A 1 96 ? 5.407 7.444 -16.794 1.00 94.19 96 ALA A N 1
ATOM 756 C CA . ALA A 1 96 ? 6.482 8.155 -17.483 1.00 94.19 96 ALA A CA 1
ATOM 757 C C . ALA A 1 96 ? 7.687 7.246 -17.773 1.00 94.19 96 ALA A C 1
ATOM 759 O O . ALA A 1 96 ? 8.227 7.266 -18.875 1.00 94.19 96 ALA A O 1
ATOM 760 N N . THR A 1 97 ? 8.090 6.426 -16.800 1.00 94.19 97 THR A N 1
ATOM 761 C CA . THR A 1 97 ? 9.214 5.488 -16.967 1.00 94.19 97 THR A CA 1
ATOM 762 C C . THR A 1 97 ? 8.858 4.294 -17.846 1.00 94.19 97 THR A C 1
ATOM 764 O O . THR A 1 97 ? 9.665 3.885 -18.677 1.00 94.19 97 THR A O 1
ATOM 767 N N . TYR A 1 98 ? 7.631 3.780 -17.747 1.00 93.94 98 TYR A N 1
ATOM 768 C CA . TYR A 1 98 ? 7.135 2.682 -18.579 1.00 93.94 98 TYR A CA 1
ATOM 769 C C . TYR A 1 98 ? 7.233 3.001 -20.071 1.00 93.94 98 TYR A C 1
ATOM 771 O O . TYR A 1 98 ? 7.692 2.168 -20.852 1.00 93.94 98 TYR A O 1
ATOM 779 N N . ALA A 1 99 ? 6.844 4.223 -20.453 1.00 90.44 99 ALA A N 1
ATOM 780 C CA . ALA A 1 99 ? 6.826 4.671 -21.843 1.00 90.44 99 ALA A CA 1
ATOM 781 C C . ALA A 1 99 ? 8.209 4.636 -22.516 1.00 90.44 99 ALA A C 1
ATOM 783 O O . ALA A 1 99 ? 8.286 4.541 -23.737 1.00 90.44 99 ALA A O 1
ATOM 784 N N . VAL A 1 100 ? 9.287 4.705 -21.729 1.00 89.81 100 VAL A N 1
ATOM 785 C CA . VAL A 1 100 ? 10.669 4.738 -22.231 1.00 89.81 100 VAL A CA 1
ATOM 786 C C . VAL A 1 100 ? 11.395 3.406 -21.997 1.00 89.81 100 VAL A C 1
ATOM 788 O O . VAL A 1 100 ? 12.358 3.103 -22.696 1.00 89.81 100 VAL A O 1
ATOM 791 N N . SER A 1 101 ? 10.938 2.589 -21.043 1.00 88.31 101 SER A N 1
ATOM 792 C CA . SER A 1 101 ? 11.581 1.320 -20.675 1.00 88.31 101 SER A CA 1
ATOM 793 C C . SER A 1 101 ? 11.081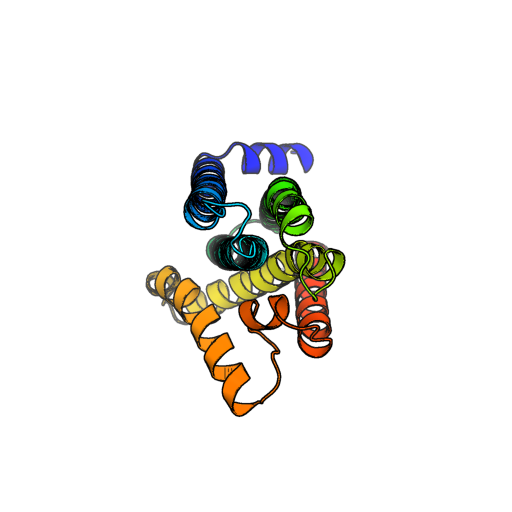 0.081 -21.426 1.00 88.31 101 SER A C 1
ATOM 795 O O . SER A 1 101 ? 11.748 -0.947 -21.359 1.00 88.31 101 SER A O 1
ATOM 797 N N . PHE A 1 102 ? 9.927 0.139 -22.103 1.00 86.62 102 PHE A N 1
ATOM 798 C CA . PHE A 1 102 ? 9.320 -0.989 -22.843 1.00 86.62 102 PHE A CA 1
ATOM 799 C C . PHE A 1 102 ? 9.405 -2.356 -22.118 1.00 86.62 102 PHE A C 1
ATOM 801 O O . PHE A 1 102 ? 9.909 -3.335 -22.680 1.00 86.62 102 PHE A O 1
ATOM 808 N N . PRO A 1 103 ? 8.954 -2.453 -20.853 1.00 89.31 103 PRO A N 1
ATOM 809 C CA . PRO A 1 103 ? 9.086 -3.682 -20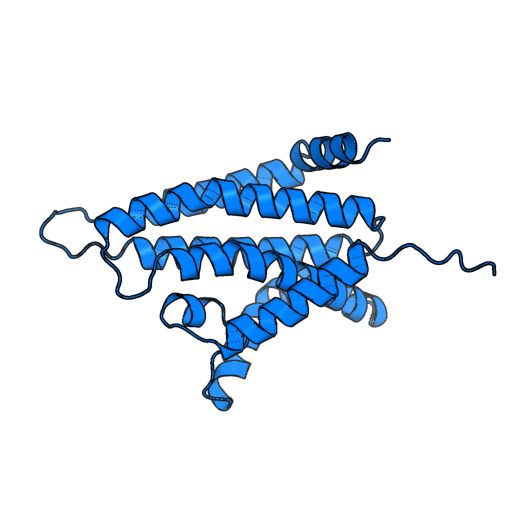.078 1.00 89.31 103 PRO A CA 1
ATOM 810 C C . PRO A 1 103 ? 8.146 -4.782 -20.595 1.00 89.31 103 PRO A C 1
ATOM 812 O O . PRO A 1 103 ? 7.087 -4.518 -21.160 1.00 89.31 103 PRO A O 1
ATOM 815 N N . GLN A 1 104 ? 8.505 -6.039 -20.323 1.00 89.12 104 GLN A N 1
ATOM 816 C CA . GLN A 1 104 ? 7.700 -7.213 -20.699 1.00 89.12 104 GLN A CA 1
ATOM 817 C C . GLN A 1 104 ? 6.412 -7.357 -19.869 1.00 89.12 104 GLN A C 1
ATOM 819 O O . GLN A 1 104 ? 5.463 -8.018 -20.285 1.00 89.12 104 GLN A O 1
ATOM 824 N N . VAL A 1 105 ? 6.375 -6.752 -18.680 1.00 90.94 105 VAL A N 1
ATOM 825 C CA . VAL A 1 105 ? 5.208 -6.777 -17.792 1.00 90.94 105 VAL A CA 1
ATOM 826 C C . VAL A 1 105 ? 4.249 -5.659 -18.205 1.00 90.94 105 VAL A C 1
ATOM 828 O O . VAL A 1 105 ? 4.690 -4.530 -18.429 1.00 90.94 105 VAL A O 1
ATOM 831 N N . PRO A 1 106 ? 2.938 -5.923 -18.311 1.00 94.00 106 PRO A N 1
ATOM 832 C CA . PRO A 1 106 ? 1.993 -4.898 -18.722 1.00 94.00 106 PRO A CA 1
ATOM 833 C C . PRO A 1 106 ? 1.783 -3.842 -17.627 1.00 94.00 106 PRO A C 1
ATOM 835 O O . PRO A 1 106 ? 1.632 -4.175 -16.454 1.00 94.00 106 PRO A O 1
ATOM 838 N N . LEU A 1 107 ? 1.687 -2.565 -18.015 1.00 93.44 107 LEU A N 1
ATOM 839 C CA . LEU A 1 107 ? 1.544 -1.434 -17.084 1.00 93.44 107 LEU A CA 1
ATOM 840 C C . LEU A 1 107 ? 0.349 -1.573 -16.129 1.00 93.44 107 LEU A C 1
ATOM 842 O O . LEU A 1 107 ? 0.450 -1.240 -14.951 1.00 93.44 107 LEU A O 1
ATOM 846 N N . TYR A 1 108 ? -0.787 -2.093 -16.609 1.00 94.81 108 TYR A N 1
ATOM 847 C CA . TYR A 1 108 ? -1.980 -2.248 -15.768 1.00 94.81 108 TYR A CA 1
ATOM 848 C C . TYR A 1 108 ? -1.709 -3.109 -14.528 1.00 94.81 108 TYR A C 1
ATOM 850 O O . TYR A 1 108 ? -2.376 -2.934 -13.513 1.00 94.81 108 TYR A O 1
ATOM 858 N N . TRP A 1 109 ? -0.743 -4.029 -14.603 1.00 94.19 109 TRP A N 1
ATOM 859 C CA . TRP A 1 109 ? -0.407 -4.932 -13.514 1.00 94.19 109 TRP A CA 1
ATOM 860 C C . TRP A 1 109 ? 0.204 -4.178 -12.333 1.00 94.19 109 TRP A C 1
ATOM 862 O O . TRP A 1 109 ? -0.309 -4.272 -11.220 1.00 94.19 109 TRP A O 1
ATOM 872 N N . THR A 1 110 ? 1.238 -3.364 -12.566 1.00 93.25 110 THR A N 1
ATOM 873 C CA . THR A 1 110 ? 1.905 -2.607 -11.491 1.00 93.25 110 THR A CA 1
ATOM 874 C C . THR A 1 110 ? 1.012 -1.505 -10.926 1.00 93.25 110 THR A C 1
ATOM 876 O O . THR A 1 110 ? 0.994 -1.273 -9.714 1.00 93.25 110 THR A O 1
ATOM 879 N N . LEU A 1 111 ? 0.185 -0.884 -11.774 1.00 94.88 111 LEU A N 1
ATOM 880 C CA . LEU A 1 111 ? -0.813 0.091 -11.331 1.00 94.88 111 LEU A CA 1
ATOM 881 C C . LEU A 1 111 ? -1.867 -0.549 -10.419 1.00 94.88 111 LEU A C 1
ATOM 883 O O . LEU A 1 111 ? -2.220 0.032 -9.392 1.00 94.88 111 LEU A O 1
ATOM 887 N N . LEU A 1 112 ? -2.339 -1.749 -10.767 1.00 95.75 112 LEU A N 1
ATOM 888 C CA . LEU A 1 112 ? -3.320 -2.497 -9.985 1.00 95.75 112 LEU A CA 1
ATOM 889 C C . LEU A 1 112 ? -2.745 -2.966 -8.641 1.00 95.75 112 LEU A C 1
ATOM 891 O O . LEU A 1 112 ? -3.397 -2.768 -7.614 1.00 95.75 112 LEU A O 1
ATOM 895 N N . LEU A 1 113 ? -1.512 -3.486 -8.618 1.00 95.00 113 LEU A N 1
ATOM 896 C CA . LEU A 1 113 ? -0.803 -3.796 -7.366 1.00 95.00 113 LEU A CA 1
ATOM 897 C C . LEU A 1 113 ? -0.666 -2.552 -6.484 1.00 95.00 113 LEU A C 1
ATOM 899 O O . LEU A 1 113 ? -0.969 -2.594 -5.295 1.00 95.00 113 LEU A O 1
ATOM 903 N N . GLY A 1 114 ? -0.350 -1.400 -7.082 1.00 94.75 114 GLY A N 1
ATOM 904 C CA . GLY A 1 114 ? -0.288 -0.122 -6.375 1.00 94.75 114 GLY A CA 1
ATOM 905 C C . GLY A 1 114 ? -1.593 0.297 -5.697 1.00 94.75 114 GLY A C 1
ATOM 906 O O . GLY A 1 114 ? -1.553 1.142 -4.809 1.00 94.75 114 GLY A O 1
ATOM 907 N N . LEU A 1 115 ? -2.742 -0.271 -6.062 1.00 96.44 115 LEU A N 1
ATOM 908 C CA . LEU A 1 115 ? -4.027 0.007 -5.416 1.00 96.44 115 LEU A CA 1
ATOM 909 C C . LEU A 1 115 ? -4.431 -1.075 -4.417 1.00 96.44 115 LEU A C 1
ATOM 911 O O . LEU A 1 115 ? -4.931 -0.749 -3.341 1.00 96.44 115 LEU A O 1
ATOM 915 N N . ILE A 1 116 ? -4.227 -2.344 -4.763 1.00 97.25 116 ILE A N 1
ATOM 916 C CA . ILE A 1 116 ? -4.665 -3.478 -3.942 1.00 97.25 116 ILE A CA 1
ATOM 917 C C . ILE A 1 116 ? -3.731 -3.670 -2.746 1.00 97.25 116 ILE A C 1
ATOM 919 O O . ILE A 1 116 ? -4.206 -3.778 -1.610 1.00 97.25 116 ILE A O 1
ATOM 923 N N . ASP A 1 117 ? -2.420 -3.642 -2.975 1.00 96.38 117 ASP A N 1
ATOM 924 C CA . ASP A 1 117 ? -1.423 -3.945 -1.951 1.00 96.38 117 ASP A CA 1
ATOM 925 C C . ASP A 1 117 ? -1.491 -2.964 -0.778 1.00 96.38 117 ASP A C 1
ATOM 927 O O . ASP A 1 117 ? -1.547 -3.424 0.365 1.00 96.38 117 ASP A O 1
ATOM 931 N N . PRO A 1 118 ? -1.591 -1.631 -0.975 1.00 97.38 118 PRO A N 1
ATOM 932 C CA . PRO A 1 118 ? -1.712 -0.722 0.160 1.00 97.38 118 PRO A CA 1
ATOM 933 C C . PRO A 1 118 ? -2.941 -1.005 1.028 1.00 97.38 118 PRO A C 1
ATOM 935 O O . PRO A 1 118 ? -2.866 -0.867 2.245 1.00 97.38 118 PRO A O 1
ATOM 938 N N . ILE A 1 119 ? -4.063 -1.447 0.449 1.00 98.38 119 ILE A N 1
ATOM 939 C CA . ILE A 1 119 ? -5.265 -1.810 1.218 1.00 98.38 119 ILE A CA 1
ATOM 940 C C . ILE A 1 119 ? -5.021 -3.099 2.014 1.00 98.38 119 ILE A C 1
ATOM 942 O O . ILE A 1 119 ? -5.363 -3.174 3.200 1.00 98.38 119 ILE A O 1
ATOM 946 N N . ALA A 1 120 ? -4.422 -4.110 1.384 1.00 97.69 120 ALA A N 1
ATOM 947 C CA . ALA A 1 120 ? -4.083 -5.373 2.031 1.00 97.69 120 ALA A CA 1
ATOM 948 C C . ALA A 1 120 ? -3.096 -5.158 3.190 1.00 97.69 120 ALA A C 1
ATOM 950 O O . ALA A 1 120 ? -3.397 -5.497 4.339 1.00 97.69 120 ALA A O 1
ATOM 951 N N . TYR A 1 121 ? -1.960 -4.512 2.921 1.00 97.56 121 TYR A N 1
ATOM 952 C CA . TYR A 1 121 ? -0.924 -4.249 3.918 1.00 97.56 121 TYR A CA 1
ATOM 953 C C . TYR A 1 121 ? -1.376 -3.279 5.008 1.00 97.56 121 TYR A C 1
ATOM 955 O O . TYR A 1 121 ? -0.944 -3.420 6.148 1.00 97.56 121 TYR A O 1
ATOM 963 N N . PHE A 1 122 ? -2.301 -2.357 4.736 1.00 98.12 122 PHE A N 1
ATOM 964 C CA . PHE A 1 122 ? -2.897 -1.540 5.795 1.00 98.12 122 PHE A CA 1
ATOM 965 C C . PHE A 1 122 ? -3.658 -2.405 6.809 1.00 98.12 122 PHE A C 1
ATOM 967 O O . PHE A 1 122 ? -3.500 -2.238 8.020 1.00 98.12 122 PHE A O 1
ATOM 974 N N . GLY A 1 123 ? -4.433 -3.385 6.334 1.00 97.25 123 GLY A N 1
ATOM 975 C CA . GLY A 1 123 ? -5.096 -4.367 7.196 1.00 97.25 123 GLY A CA 1
ATOM 976 C C . GLY A 1 123 ? -4.117 -5.244 7.968 1.00 97.25 123 GLY A C 1
ATOM 977 O O . GLY A 1 123 ? -4.271 -5.414 9.179 1.00 97.25 123 GLY A O 1
ATOM 978 N N . ILE A 1 124 ? -3.076 -5.743 7.296 1.00 96.94 124 ILE A N 1
ATOM 979 C CA . ILE A 1 124 ? -1.992 -6.505 7.938 1.00 96.94 124 ILE A CA 1
ATOM 980 C C . ILE A 1 124 ? -1.325 -5.659 9.032 1.00 96.94 124 ILE A C 1
ATOM 982 O O . ILE A 1 124 ? -1.095 -6.157 10.131 1.00 96.94 124 ILE A O 1
ATOM 986 N N . GLY A 1 125 ? -1.102 -4.367 8.786 1.00 97.19 125 GLY A N 1
ATOM 987 C CA . GLY A 1 125 ? -0.591 -3.417 9.773 1.00 97.19 125 GLY A CA 1
ATOM 988 C C . GLY A 1 125 ? -1.489 -3.320 11.006 1.00 97.19 125 GLY A C 1
ATOM 989 O O . GLY A 1 125 ? -0.995 -3.401 12.130 1.00 97.19 125 GLY A O 1
ATOM 990 N N . ILE A 1 126 ? -2.812 -3.226 10.830 1.00 96.69 126 ILE A N 1
ATOM 991 C CA . ILE A 1 126 ? -3.764 -3.231 11.958 1.00 96.69 126 ILE A CA 1
ATOM 992 C C . ILE A 1 126 ? -3.614 -4.511 12.786 1.00 96.69 126 ILE A C 1
ATOM 994 O O . ILE A 1 126 ? -3.554 -4.443 14.015 1.00 96.69 126 ILE A O 1
ATOM 998 N N . VAL A 1 127 ? -3.546 -5.675 12.134 1.00 96.44 127 VAL A N 1
ATOM 999 C CA . VAL A 1 127 ? -3.365 -6.964 12.821 1.00 96.44 127 VAL A CA 1
ATOM 1000 C C . VAL A 1 127 ? -2.027 -6.996 13.558 1.00 96.44 127 VAL A C 1
ATOM 1002 O O . VAL A 1 127 ? -1.987 -7.375 14.726 1.00 96.44 127 VAL A O 1
ATOM 1005 N N . LEU A 1 128 ? -0.951 -6.524 12.931 1.00 96.25 128 LEU A N 1
ATOM 1006 C CA . LEU A 1 128 ? 0.376 -6.446 13.538 1.00 96.25 128 LEU A CA 1
ATOM 1007 C C . LEU A 1 128 ? 0.375 -5.574 14.802 1.00 96.25 128 LEU A C 1
ATOM 1009 O O . LEU A 1 128 ? 0.846 -6.004 15.856 1.00 96.25 128 LEU A O 1
ATOM 1013 N N . GLY A 1 129 ? -0.201 -4.372 14.721 1.00 95.19 129 GLY A N 1
ATOM 1014 C CA . GLY A 1 129 ? -0.325 -3.468 15.865 1.00 95.19 129 GLY A CA 1
ATOM 1015 C C . GLY A 1 129 ? -1.176 -4.066 16.989 1.00 95.19 129 GLY A C 1
ATOM 1016 O O . GLY A 1 129 ? -0.872 -3.872 18.167 1.00 95.19 129 GLY A O 1
ATOM 1017 N N . PHE A 1 130 ? -2.215 -4.831 16.641 1.00 94.81 130 PHE A N 1
ATOM 1018 C CA . PHE A 1 130 ? -3.050 -5.540 17.608 1.00 94.81 130 PHE A CA 1
ATOM 1019 C C . PHE A 1 130 ? -2.263 -6.642 18.322 1.00 94.81 130 PHE A C 1
ATOM 1021 O O . PHE A 1 130 ? -2.224 -6.653 19.551 1.00 94.81 130 PHE A O 1
ATOM 1028 N N . LEU A 1 131 ? -1.597 -7.525 17.572 1.00 95.94 131 LEU A N 1
ATOM 1029 C CA . LEU A 1 131 ? -0.824 -8.643 18.119 1.00 95.94 131 LEU A CA 1
ATOM 1030 C C . LEU A 1 131 ? 0.311 -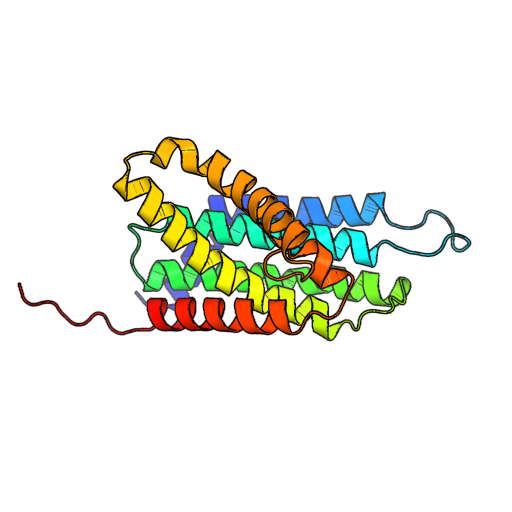8.157 19.028 1.00 95.94 131 LEU A C 1
ATOM 1032 O O . LEU A 1 131 ? 0.458 -8.644 20.147 1.00 95.94 131 LEU A O 1
ATOM 1036 N N . LEU A 1 132 ? 1.067 -7.141 18.605 1.00 94.31 132 LEU A N 1
ATOM 1037 C CA . LEU A 1 132 ? 2.118 -6.554 19.444 1.00 94.31 132 LEU A CA 1
ATOM 1038 C C . LEU A 1 132 ? 1.547 -5.826 20.665 1.00 94.31 132 LEU A C 1
ATOM 1040 O O . LEU A 1 132 ? 2.166 -5.833 21.729 1.00 94.31 132 LEU A O 1
ATOM 1044 N N . GLY A 1 133 ? 0.355 -5.240 20.540 1.00 92.12 133 GLY A N 1
ATOM 1045 C CA . GLY A 1 133 ? -0.393 -4.672 21.658 1.00 92.12 133 GLY A CA 1
ATOM 1046 C C . GLY A 1 133 ? -0.780 -5.715 22.708 1.00 92.12 133 GLY A C 1
ATOM 1047 O O . GLY A 1 133 ? -0.628 -5.450 23.901 1.00 92.12 133 GLY A O 1
ATOM 1048 N N . LEU A 1 134 ? -1.212 -6.909 22.283 1.00 93.81 134 LEU A N 1
ATOM 1049 C CA . LEU A 1 134 ? -1.553 -8.017 23.187 1.00 93.81 134 LEU A CA 1
ATOM 1050 C C . LEU A 1 134 ? -0.348 -8.471 24.018 1.00 93.81 134 LEU A C 1
ATOM 1052 O O . LEU A 1 134 ? -0.481 -8.696 25.219 1.00 93.81 134 LEU A O 1
ATOM 1056 N N . VAL A 1 135 ? 0.831 -8.551 23.398 1.00 94.88 135 VAL A N 1
ATOM 1057 C CA . VAL A 1 135 ? 2.074 -8.998 24.055 1.00 94.88 135 VAL A CA 1
ATOM 1058 C C . VAL A 1 135 ? 2.829 -7.832 24.722 1.00 94.88 135 VAL A C 1
ATOM 1060 O O . VAL A 1 135 ? 3.884 -8.026 25.313 1.00 94.88 135 VAL A O 1
ATOM 1063 N N . ARG A 1 136 ? 2.288 -6.602 24.681 1.00 91.62 136 ARG A N 1
ATOM 1064 C CA . ARG A 1 136 ? 2.912 -5.369 25.213 1.00 91.62 136 ARG A CA 1
ATOM 1065 C C . ARG A 1 136 ? 4.283 -5.040 24.598 1.00 91.62 136 ARG A C 1
ATOM 1067 O O . ARG A 1 136 ? 5.096 -4.359 25.213 1.00 91.62 136 ARG A O 1
ATOM 1074 N N . LEU A 1 137 ? 4.516 -5.460 23.355 1.00 94.19 137 LEU A N 1
ATOM 1075 C CA . LEU A 1 137 ? 5.751 -5.231 22.591 1.00 94.19 137 LEU A CA 1
ATOM 1076 C C . LEU A 1 137 ? 5.605 -4.098 21.565 1.00 94.19 137 LEU A C 1
ATOM 1078 O O . LEU A 1 137 ? 6.264 -4.087 20.528 1.00 94.19 137 LEU A O 1
ATOM 1082 N N . THR A 1 138 ? 4.757 -3.106 21.842 1.00 89.94 138 THR A N 1
ATOM 1083 C CA . THR A 1 138 ? 4.510 -1.987 20.915 1.00 89.94 138 THR A CA 1
ATOM 1084 C C . THR A 1 138 ? 5.760 -1.153 20.630 1.00 89.94 138 THR A C 1
ATOM 1086 O O . THR A 1 138 ? 5.834 -0.521 19.583 1.00 89.94 138 THR A O 1
ATOM 1089 N N . ALA A 1 139 ? 6.761 -1.174 21.517 1.00 91.81 139 ALA A N 1
ATOM 1090 C CA . ALA A 1 139 ? 8.051 -0.517 21.294 1.00 91.81 139 ALA A CA 1
ATOM 1091 C C . ALA A 1 139 ? 8.838 -1.117 20.111 1.00 91.81 139 ALA A C 1
ATOM 1093 O O . ALA A 1 139 ? 9.625 -0.422 19.477 1.00 91.81 139 ALA A O 1
ATOM 1094 N N . VAL A 1 140 ? 8.595 -2.390 19.781 1.00 94.12 140 VAL A N 1
ATOM 1095 C CA . VAL A 1 140 ? 9.267 -3.110 18.686 1.00 94.12 140 VAL A CA 1
ATOM 1096 C C . VAL A 1 140 ? 8.571 -2.867 17.340 1.00 94.12 140 VAL A C 1
ATOM 1098 O O . VAL A 1 140 ? 9.072 -3.278 16.296 1.00 94.12 140 VAL A O 1
ATOM 1101 N N . LEU A 1 141 ? 7.435 -2.159 17.326 1.00 92.88 141 LEU A N 1
ATOM 1102 C CA . LEU A 1 141 ? 6.610 -1.981 16.132 1.00 92.88 141 LEU A CA 1
ATOM 1103 C C . LEU A 1 141 ? 7.375 -1.427 14.910 1.00 92.88 141 LEU A C 1
ATOM 1105 O O . LEU A 1 141 ? 7.200 -1.998 13.836 1.00 92.88 141 LEU A O 1
ATOM 1109 N N . PRO A 1 142 ? 8.262 -0.414 15.025 1.00 94.12 142 PRO A N 1
ATOM 1110 C CA . PRO A 1 142 ? 9.050 0.053 13.880 1.00 94.12 142 PRO A CA 1
ATOM 1111 C C . PRO A 1 142 ? 9.935 -1.043 13.274 1.00 94.12 142 PRO A C 1
ATOM 1113 O O . PRO A 1 142 ? 10.002 -1.179 12.055 1.00 94.12 142 PRO A O 1
ATOM 1116 N N . MET A 1 143 ? 10.563 -1.871 14.117 1.00 95.81 143 MET A N 1
ATOM 1117 C CA . MET A 1 143 ? 11.370 -3.002 13.651 1.00 95.81 143 MET A CA 1
ATOM 1118 C C . MET A 1 143 ? 10.495 -4.080 13.015 1.00 95.81 143 MET A C 1
ATOM 1120 O O . MET A 1 143 ? 10.866 -4.632 11.987 1.00 95.81 143 MET A O 1
ATOM 1124 N N . ALA A 1 144 ? 9.312 -4.344 13.574 1.00 94.44 144 ALA A N 1
ATOM 1125 C CA . ALA A 1 144 ? 8.375 -5.310 13.012 1.00 94.44 144 ALA A CA 1
ATOM 1126 C C . ALA A 1 144 ? 7.854 -4.883 11.629 1.00 94.44 144 ALA A C 1
ATOM 1128 O O . ALA A 1 144 ? 7.757 -5.722 10.739 1.00 94.44 144 ALA A O 1
ATOM 1129 N N . ILE A 1 145 ? 7.577 -3.589 11.423 1.00 94.62 145 ILE A N 1
ATOM 1130 C CA . ILE A 1 145 ? 7.167 -3.046 10.116 1.00 94.62 145 ILE A CA 1
ATOM 1131 C C . ILE A 1 145 ? 8.245 -3.298 9.054 1.00 94.62 145 ILE A C 1
ATOM 1133 O O . ILE A 1 145 ? 7.906 -3.665 7.935 1.00 94.62 145 ILE A O 1
ATOM 1137 N N . LEU A 1 146 ? 9.527 -3.142 9.401 1.00 93.75 146 LEU A N 1
ATOM 1138 C CA . LEU A 1 146 ? 10.645 -3.400 8.484 1.00 93.75 146 LEU A CA 1
ATOM 1139 C C . LEU A 1 146 ? 10.934 -4.896 8.299 1.00 93.75 146 LEU A C 1
ATOM 1141 O O . LEU A 1 146 ? 11.276 -5.332 7.202 1.00 93.75 146 LEU A O 1
ATOM 1145 N N . ALA A 1 147 ? 10.792 -5.690 9.359 1.00 93.88 147 ALA A N 1
ATOM 1146 C CA . ALA A 1 147 ? 11.063 -7.123 9.329 1.00 93.88 147 ALA A CA 1
ATOM 1147 C C . ALA A 1 147 ? 9.986 -7.913 8.574 1.00 93.88 147 ALA A C 1
ATOM 1149 O O . ALA A 1 147 ? 10.280 -8.966 8.018 1.00 93.88 147 ALA A O 1
ATOM 1150 N N . LEU A 1 148 ? 8.745 -7.427 8.537 1.00 93.62 148 LEU A N 1
ATOM 1151 C CA . LEU A 1 148 ? 7.621 -8.151 7.947 1.00 93.62 148 LEU A CA 1
ATOM 1152 C C . LEU A 1 148 ? 7.735 -8.336 6.416 1.00 93.62 148 LEU A C 1
ATOM 1154 O O . LEU A 1 148 ? 7.590 -9.474 5.972 1.00 93.62 148 LEU A O 1
ATOM 1158 N N . PRO A 1 149 ? 8.091 -7.317 5.604 1.00 91.19 149 PRO A N 1
ATOM 1159 C CA . PRO A 1 149 ? 8.414 -7.508 4.186 1.00 91.19 149 PRO A CA 1
ATOM 1160 C C . PRO A 1 149 ? 9.548 -8.513 3.966 1.00 91.19 149 PRO A C 1
ATOM 1162 O O . PRO A 1 149 ? 9.469 -9.347 3.070 1.00 91.19 149 PRO A O 1
ATOM 1165 N N . ILE A 1 150 ? 10.584 -8.467 4.811 1.00 91.94 150 ILE A N 1
ATOM 1166 C CA . ILE A 1 150 ? 11.712 -9.405 4.752 1.00 91.94 150 ILE A CA 1
ATOM 1167 C C . ILE A 1 150 ? 11.214 -10.826 5.034 1.00 91.94 150 ILE A C 1
ATOM 1169 O O . ILE A 1 150 ? 11.487 -11.738 4.261 1.00 91.94 150 ILE A O 1
ATOM 1173 N N . GLY A 1 151 ? 10.421 -11.011 6.090 1.00 91.94 151 GLY A N 1
ATOM 1174 C CA . GLY A 1 151 ? 9.804 -12.292 6.424 1.00 91.94 151 GLY A CA 1
ATOM 1175 C C . GLY A 1 151 ? 8.948 -12.845 5.285 1.00 91.94 151 GLY A C 1
ATOM 1176 O O . GLY A 1 151 ? 9.039 -14.028 4.981 1.00 91.94 151 GLY A O 1
ATOM 1177 N N . PHE A 1 152 ? 8.181 -11.996 4.602 1.00 91.50 152 PHE A N 1
ATOM 1178 C CA . PHE A 1 152 ? 7.405 -12.382 3.421 1.00 91.50 152 PHE A CA 1
ATOM 1179 C C . PHE A 1 152 ? 8.271 -12.838 2.250 1.00 91.50 152 PHE A C 1
ATOM 1181 O O . PHE A 1 152 ? 7.974 -13.865 1.647 1.00 91.50 152 PHE A O 1
ATOM 1188 N N . ILE A 1 153 ? 9.380 -12.148 1.980 1.00 89.50 153 ILE A N 1
ATOM 1189 C CA . ILE A 1 153 ? 10.359 -12.597 0.981 1.00 89.50 153 ILE A CA 1
ATOM 1190 C C . ILE A 1 153 ? 10.898 -13.985 1.355 1.00 89.50 153 ILE A C 1
ATOM 1192 O O . ILE A 1 153 ? 10.930 -14.874 0.509 1.00 89.50 153 ILE A O 1
ATOM 1196 N N . PHE A 1 154 ? 11.279 -14.195 2.618 1.00 90.94 154 PHE A N 1
ATOM 1197 C CA . PHE A 1 154 ? 11.802 -15.484 3.083 1.00 90.94 154 PHE A CA 1
ATOM 1198 C C . PHE A 1 154 ? 10.766 -16.611 3.073 1.00 90.94 154 PHE A C 1
ATOM 1200 O O . PHE A 1 154 ? 11.147 -17.755 2.848 1.00 90.94 154 PHE A O 1
ATOM 1207 N N . LEU A 1 155 ? 9.485 -16.314 3.303 1.00 89.88 155 LEU A N 1
ATOM 1208 C CA . LEU A 1 155 ? 8.400 -17.298 3.242 1.00 89.88 155 LEU A CA 1
ATOM 1209 C C . LEU A 1 155 ? 8.096 -17.744 1.809 1.00 89.88 155 LEU A C 1
ATOM 1211 O O . LEU A 1 155 ? 7.774 -18.911 1.597 1.00 89.88 155 LEU A O 1
ATOM 1215 N N . ASP A 1 156 ? 8.241 -16.853 0.830 1.00 90.12 156 ASP A N 1
ATOM 1216 C CA . ASP A 1 156 ? 7.984 -17.174 -0.577 1.00 90.12 156 ASP A CA 1
ATOM 1217 C C . ASP A 1 156 ? 9.068 -18.099 -1.177 1.00 90.12 156 ASP A C 1
ATOM 1219 O O . ASP A 1 156 ? 8.772 -18.886 -2.076 1.00 90.12 156 ASP A O 1
ATOM 1223 N N . ILE A 1 157 ? 10.306 -18.072 -0.655 1.00 88.69 157 ILE A N 1
ATOM 1224 C CA . ILE A 1 157 ? 11.424 -18.923 -1.119 1.00 88.69 157 ILE A CA 1
ATOM 1225 C C . ILE A 1 157 ? 11.107 -20.429 -1.026 1.00 88.69 157 ILE A C 1
ATOM 1227 O O . ILE A 1 157 ? 11.165 -21.100 -2.058 1.00 88.69 157 ILE A O 1
ATOM 1231 N N . PRO A 1 158 ? 10.779 -21.004 0.151 1.00 91.19 158 PRO A N 1
ATOM 1232 C CA . PRO A 1 158 ? 10.497 -22.434 0.267 1.00 91.19 158 PRO A CA 1
ATOM 1233 C C . PRO A 1 158 ? 9.187 -22.841 -0.418 1.00 91.19 158 PRO A C 1
ATOM 1235 O O . PRO A 1 158 ? 9.043 -23.997 -0.805 1.00 91.19 158 PRO A O 1
ATOM 1238 N N . LEU A 1 159 ? 8.235 -21.915 -0.570 1.00 88.00 159 LEU A N 1
ATOM 1239 C CA . LEU A 1 159 ? 6.971 -22.176 -1.260 1.00 88.00 159 LEU A CA 1
ATOM 1240 C C . LEU A 1 159 ? 7.139 -22.221 -2.783 1.00 88.00 159 LEU A C 1
ATOM 1242 O O . LEU A 1 159 ? 6.283 -22.779 -3.466 1.00 88.00 159 LEU A O 1
ATOM 1246 N N . GLY A 1 160 ? 8.210 -21.625 -3.319 1.00 86.75 160 GLY A N 1
ATOM 1247 C CA . GLY A 1 160 ? 8.468 -21.534 -4.759 1.00 86.75 160 GLY A CA 1
ATOM 1248 C C . GLY A 1 160 ? 7.432 -20.703 -5.525 1.00 86.75 160 GLY A C 1
ATOM 1249 O O . GLY A 1 160 ? 7.449 -20.684 -6.754 1.00 86.75 160 GLY A O 1
ATOM 1250 N N . ILE A 1 161 ? 6.522 -20.029 -4.818 1.00 86.19 161 ILE A N 1
ATOM 1251 C CA . ILE A 1 161 ? 5.419 -19.249 -5.378 1.00 86.19 161 ILE A CA 1
ATOM 1252 C C . ILE A 1 161 ? 5.429 -17.879 -4.692 1.00 86.19 161 ILE A C 1
ATOM 1254 O O . ILE A 1 161 ? 5.375 -17.825 -3.463 1.00 86.19 161 ILE A O 1
ATOM 1258 N N . PRO A 1 162 ? 5.464 -16.770 -5.453 1.00 86.88 162 PRO A N 1
ATOM 1259 C CA . PRO A 1 162 ? 5.400 -15.434 -4.879 1.00 86.88 162 PRO A CA 1
ATOM 1260 C C . PRO A 1 162 ? 3.974 -15.154 -4.392 1.00 86.88 162 PRO A C 1
ATOM 1262 O O . PRO A 1 162 ? 3.071 -14.931 -5.207 1.00 86.88 162 PRO A O 1
ATOM 1265 N N . LEU A 1 163 ? 3.768 -15.198 -3.076 1.00 89.25 163 LEU A N 1
ATOM 1266 C CA . LEU A 1 163 ? 2.483 -14.950 -2.421 1.00 89.25 163 LEU A CA 1
ATOM 1267 C C . LEU A 1 163 ? 2.456 -13.582 -1.759 1.00 89.25 163 LEU A C 1
ATOM 1269 O O . LEU A 1 163 ? 1.511 -12.826 -1.966 1.00 89.25 163 LEU A O 1
ATOM 1273 N N . PHE A 1 164 ? 3.484 -13.246 -0.984 1.00 87.00 164 PHE A N 1
ATOM 1274 C CA . PHE A 1 164 ? 3.510 -12.030 -0.170 1.00 87.00 164 PHE A CA 1
ATOM 1275 C C . PHE A 1 164 ? 4.590 -11.040 -0.589 1.00 87.00 164 PHE A C 1
ATOM 1277 O O . PHE A 1 164 ? 4.601 -9.920 -0.084 1.00 87.00 164 PHE A O 1
ATOM 1284 N N . ASN A 1 165 ? 5.507 -11.433 -1.469 1.00 86.44 165 ASN A N 1
ATOM 1285 C CA . ASN A 1 165 ? 6.604 -10.592 -1.908 1.00 86.44 165 ASN A CA 1
ATOM 1286 C C . ASN A 1 165 ? 6.170 -9.649 -3.052 1.00 86.44 165 ASN A C 1
ATOM 1288 O O . ASN A 1 165 ? 5.997 -10.095 -4.195 1.00 86.44 165 ASN A O 1
ATOM 1292 N N . PRO A 1 166 ? 6.066 -8.332 -2.790 1.00 76.25 166 PRO A N 1
ATOM 1293 C CA . PRO A 1 166 ? 5.684 -7.362 -3.813 1.00 76.25 166 PRO A CA 1
ATOM 1294 C C . PRO A 1 166 ? 6.779 -7.187 -4.876 1.00 76.25 166 PRO A C 1
ATOM 1296 O O . PRO A 1 166 ? 6.483 -6.863 -6.020 1.00 76.25 166 PRO A O 1
ATOM 1299 N N . LEU A 1 167 ? 8.053 -7.433 -4.542 1.00 83.81 167 LEU A N 1
ATOM 1300 C CA . LEU A 1 167 ? 9.174 -7.221 -5.463 1.00 83.81 167 LEU A CA 1
ATOM 1301 C C . LEU A 1 167 ? 9.154 -8.237 -6.603 1.00 83.81 167 LEU A C 1
ATOM 1303 O O . LEU A 1 167 ? 9.352 -7.879 -7.763 1.00 83.81 167 LEU A O 1
ATOM 1307 N N . THR A 1 168 ? 8.866 -9.499 -6.287 1.00 83.81 168 THR A N 1
ATOM 1308 C CA . THR A 1 168 ? 8.690 -10.537 -7.308 1.00 83.81 168 THR A CA 1
ATOM 1309 C C . THR A 1 168 ? 7.426 -10.316 -8.122 1.00 83.81 168 THR A C 1
ATOM 1311 O O . THR A 1 168 ? 7.441 -10.569 -9.321 1.00 83.81 168 THR A O 1
ATOM 1314 N N . ALA A 1 169 ? 6.352 -9.806 -7.510 1.00 80.00 169 ALA A N 1
ATOM 1315 C CA . ALA A 1 169 ? 5.105 -9.539 -8.219 1.00 80.00 169 ALA A CA 1
ATOM 1316 C C . ALA A 1 169 ? 5.261 -8.451 -9.297 1.00 80.00 169 ALA A C 1
ATOM 1318 O O . ALA A 1 169 ? 4.534 -8.466 -10.278 1.00 80.00 169 ALA A O 1
ATOM 1319 N N . ILE A 1 170 ? 6.236 -7.545 -9.186 1.00 84.88 170 ILE A N 1
ATOM 1320 C CA . ILE A 1 170 ? 6.509 -6.525 -10.218 1.00 84.88 170 ILE A CA 1
ATOM 1321 C C . ILE A 1 170 ? 7.169 -7.128 -11.458 1.00 84.88 170 ILE A C 1
ATOM 1323 O O . ILE A 1 170 ? 6.907 -6.689 -12.575 1.00 84.88 170 ILE A O 1
ATOM 1327 N N . GLY A 1 171 ? 8.046 -8.115 -11.263 1.00 84.31 171 GLY A N 1
ATOM 1328 C CA . GLY A 1 171 ? 8.807 -8.739 -12.347 1.00 84.31 171 GLY A CA 1
ATOM 1329 C C . GLY A 1 171 ? 8.034 -9.813 -13.112 1.00 84.31 171 GLY A C 1
ATOM 1330 O O . GLY A 1 171 ? 8.417 -10.155 -14.227 1.00 84.31 171 GLY A O 1
ATOM 1331 N N . GLN A 1 172 ? 6.959 -10.348 -12.531 1.00 87.00 172 GLN A N 1
ATOM 1332 C CA . GLN A 1 172 ? 6.177 -11.431 -13.123 1.00 87.00 172 GLN A CA 1
ATOM 1333 C C . GLN A 1 172 ? 4.714 -11.400 -12.676 1.00 87.00 172 GLN A C 1
ATOM 1335 O O . GLN A 1 172 ? 4.386 -11.086 -11.533 1.00 87.00 172 GLN A O 1
ATOM 1340 N N . LEU A 1 173 ? 3.830 -11.803 -13.587 1.00 90.12 173 LEU A N 1
ATOM 1341 C CA . LEU A 1 173 ? 2.405 -11.968 -13.318 1.00 90.12 173 LEU A CA 1
ATOM 1342 C C . LEU A 1 173 ? 2.193 -13.138 -12.344 1.00 90.12 173 LEU A C 1
ATOM 1344 O O . LEU A 1 173 ? 2.333 -14.300 -12.719 1.00 90.12 173 LEU A O 1
ATOM 1348 N N . SER A 1 174 ? 1.826 -12.833 -11.099 1.00 91.62 174 SER A N 1
ATOM 1349 C CA . SER A 1 174 ? 1.466 -13.830 -10.084 1.00 91.62 174 SER A CA 1
ATOM 1350 C C . SER A 1 174 ? -0.011 -13.724 -9.727 1.00 91.62 174 SER A C 1
ATOM 1352 O O . SER A 1 174 ? -0.422 -12.884 -8.925 1.00 91.62 174 SER A O 1
ATOM 1354 N N . LEU A 1 175 ? -0.825 -14.614 -10.297 1.00 92.06 175 LEU A N 1
ATOM 1355 C CA . LEU A 1 175 ? -2.248 -14.702 -9.954 1.00 92.06 175 LEU A CA 1
ATOM 1356 C C . LEU A 1 175 ? -2.460 -15.079 -8.483 1.00 92.06 175 LEU A C 1
ATOM 1358 O O . LEU A 1 175 ? -3.425 -14.627 -7.873 1.00 92.06 175 LEU A O 1
ATOM 1362 N N . ALA A 1 176 ? -1.548 -15.867 -7.907 1.00 92.81 176 ALA A N 1
ATOM 1363 C CA . ALA A 1 176 ? -1.608 -16.268 -6.507 1.00 92.81 176 ALA A CA 1
ATOM 1364 C C . ALA A 1 176 ? -1.432 -15.064 -5.568 1.00 92.81 176 ALA A C 1
ATOM 1366 O O . ALA A 1 176 ? -2.235 -14.884 -4.652 1.00 92.81 176 ALA A O 1
ATOM 1367 N N . HIS A 1 177 ? -0.447 -14.203 -5.847 1.00 93.94 177 HIS A N 1
ATOM 1368 C CA . HIS A 1 177 ? -0.247 -12.948 -5.120 1.00 93.94 177 HIS A CA 1
ATOM 1369 C C . HIS A 1 177 ? -1.476 -12.045 -5.234 1.00 93.94 177 HIS A C 1
ATOM 1371 O O . HIS A 1 177 ? -2.027 -11.615 -4.223 1.00 93.94 177 HIS A O 1
ATOM 1377 N N . LEU A 1 178 ? -1.956 -11.817 -6.462 1.00 94.25 178 LEU A N 1
ATOM 1378 C CA . LEU A 1 178 ? -3.113 -10.959 -6.696 1.00 94.25 178 LEU A CA 1
ATOM 1379 C C . LEU A 1 178 ? -4.357 -11.466 -5.959 1.00 94.25 178 LEU A C 1
ATOM 1381 O O . LEU A 1 178 ? -5.049 -10.683 -5.308 1.00 94.25 178 LEU A O 1
ATOM 1385 N N . PHE A 1 179 ? -4.645 -12.765 -6.045 1.00 95.50 179 PHE A N 1
ATOM 1386 C CA . PHE A 1 179 ? -5.778 -13.369 -5.351 1.00 95.50 179 PHE A CA 1
ATOM 1387 C C . PHE A 1 179 ? -5.676 -13.148 -3.840 1.00 95.50 179 PHE A C 1
ATOM 1389 O O . PHE A 1 179 ? -6.615 -12.647 -3.221 1.00 95.50 179 PHE A O 1
ATOM 1396 N N . LEU A 1 180 ? -4.518 -13.455 -3.256 1.00 95.81 180 LEU A N 1
ATOM 1397 C CA . LEU A 1 180 ? -4.285 -13.327 -1.824 1.00 95.81 180 LEU A CA 1
ATOM 1398 C C . LEU A 1 180 ? -4.402 -11.873 -1.343 1.00 95.81 180 LEU A C 1
ATOM 1400 O O . LEU A 1 180 ? -5.109 -11.599 -0.370 1.00 95.81 180 LEU A O 1
ATOM 1404 N N . MET A 1 181 ? -3.772 -10.931 -2.047 1.00 96.62 181 MET A N 1
ATOM 1405 C CA . MET A 1 181 ? -3.852 -9.507 -1.714 1.00 96.62 181 MET A CA 1
ATOM 1406 C C . MET A 1 181 ? -5.265 -8.962 -1.902 1.00 96.62 181 MET A C 1
ATOM 1408 O O . MET A 1 181 ? -5.728 -8.175 -1.081 1.00 96.62 181 MET A O 1
ATOM 1412 N N . THR A 1 182 ? -6.012 -9.444 -2.897 1.00 97.38 182 THR A N 1
ATOM 1413 C CA . THR A 1 182 ? -7.429 -9.088 -3.070 1.00 97.38 182 THR A CA 1
ATOM 1414 C C . THR A 1 182 ? -8.277 -9.584 -1.900 1.00 97.38 182 THR A C 1
ATOM 1416 O O . THR A 1 182 ? -9.126 -8.842 -1.400 1.00 97.38 182 THR A O 1
ATOM 1419 N N . VAL A 1 183 ? -8.037 -10.807 -1.413 1.00 97.94 183 VAL A N 1
ATOM 1420 C CA . VAL A 1 183 ? -8.713 -11.345 -0.221 1.00 97.94 183 VAL A CA 1
ATOM 1421 C C . VAL A 1 183 ? -8.412 -10.473 0.997 1.00 97.94 183 VAL A C 1
ATOM 1423 O O . VAL A 1 183 ? -9.346 -10.020 1.662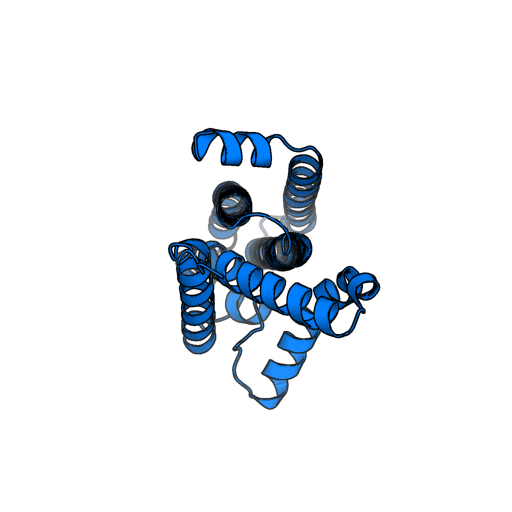 1.00 97.94 183 VAL A O 1
ATOM 1426 N N . PHE A 1 184 ? -7.141 -10.160 1.263 1.00 97.81 184 PHE A N 1
ATOM 1427 C CA . PHE A 1 184 ? -6.774 -9.287 2.382 1.00 97.81 184 PHE A CA 1
ATOM 1428 C C . PHE A 1 184 ? -7.351 -7.880 2.242 1.00 97.81 184 PHE A C 1
ATOM 1430 O O . PHE A 1 184 ? -7.928 -7.368 3.199 1.00 97.81 184 PHE A O 1
ATOM 1437 N N . ALA A 1 185 ? -7.272 -7.271 1.060 1.00 98.12 185 ALA A N 1
ATOM 1438 C CA . ALA A 1 185 ? -7.842 -5.955 0.797 1.00 98.12 185 ALA A CA 1
ATOM 1439 C C . ALA A 1 185 ? -9.358 -5.938 1.045 1.00 98.12 185 ALA A C 1
ATOM 1441 O O . ALA A 1 185 ? -9.874 -5.037 1.709 1.00 98.12 185 ALA A O 1
ATOM 1442 N N . THR A 1 186 ? -10.065 -6.973 0.588 1.00 98.19 186 THR A N 1
ATOM 1443 C CA . THR A 1 186 ? -11.506 -7.135 0.820 1.00 98.19 186 THR A CA 1
ATOM 1444 C C . THR A 1 186 ? -11.809 -7.246 2.310 1.00 98.19 186 THR A C 1
ATOM 1446 O O . THR A 1 186 ? -12.680 -6.534 2.809 1.00 98.19 186 THR A O 1
ATOM 1449 N N . LEU A 1 187 ? -11.065 -8.073 3.050 1.00 97.88 187 LEU A N 1
ATOM 1450 C CA . LEU A 1 187 ? -11.221 -8.202 4.501 1.00 97.88 187 LEU A CA 1
ATOM 1451 C C . LEU A 1 187 ? -10.967 -6.870 5.222 1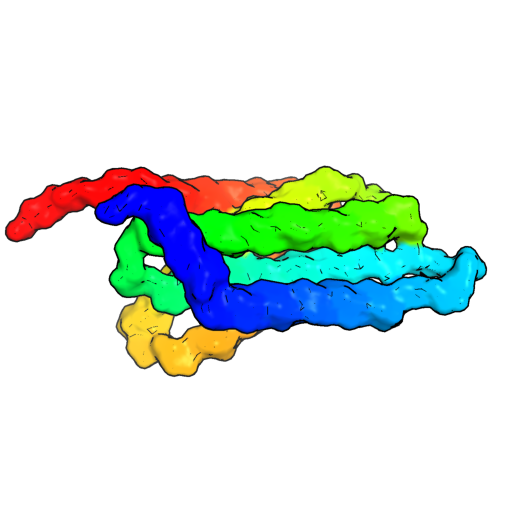.00 97.88 187 LEU A C 1
ATOM 1453 O O . LEU A 1 187 ? -11.743 -6.501 6.109 1.00 97.88 187 LEU A O 1
ATOM 1457 N N . THR A 1 188 ? -9.943 -6.113 4.815 1.00 97.69 188 THR A N 1
ATOM 1458 C CA . THR A 1 188 ? -9.660 -4.772 5.348 1.00 97.69 188 THR A CA 1
ATOM 1459 C C . THR A 1 188 ? -10.839 -3.832 5.120 1.00 97.69 188 THR A C 1
ATOM 1461 O O . THR A 1 188 ? -11.308 -3.189 6.062 1.00 97.69 188 THR A O 1
ATOM 1464 N N . LEU A 1 189 ? -11.359 -3.762 3.893 1.00 97.44 189 LEU A N 1
ATOM 1465 C CA . LEU A 1 189 ? -12.486 -2.891 3.555 1.00 97.44 189 LEU A CA 1
ATOM 1466 C C . LEU A 1 189 ? -13.754 -3.296 4.304 1.00 97.44 189 LEU A C 1
ATOM 1468 O O . LEU A 1 189 ? -14.411 -2.436 4.891 1.00 97.44 189 LEU A O 1
ATOM 1472 N N . VAL A 1 190 ? -14.066 -4.593 4.366 1.00 96.94 190 VAL A N 1
ATOM 1473 C CA . VAL A 1 190 ? -15.200 -5.113 5.142 1.00 96.94 190 VAL A CA 1
ATOM 1474 C C . VAL A 1 190 ? -15.061 -4.714 6.608 1.00 96.94 190 VAL A C 1
ATOM 1476 O O . VAL A 1 190 ? -16.018 -4.201 7.187 1.00 96.94 190 VAL A O 1
ATOM 1479 N N . TYR A 1 191 ? -13.882 -4.864 7.215 1.00 95.19 191 TYR A N 1
ATOM 1480 C CA . TYR A 1 191 ? -13.644 -4.445 8.598 1.00 95.19 191 TYR A CA 1
ATOM 1481 C C . TYR A 1 191 ? -13.864 -2.937 8.809 1.00 95.19 191 TYR A C 1
ATOM 1483 O O . TYR A 1 191 ? -14.503 -2.539 9.792 1.00 95.19 191 TYR A O 1
ATOM 1491 N N . LEU A 1 192 ? -13.351 -2.097 7.905 1.00 94.56 192 LEU A N 1
ATOM 1492 C CA . LEU A 1 192 ? -13.429 -0.637 8.018 1.00 94.56 192 LEU A CA 1
ATOM 1493 C C . LEU A 1 192 ? -14.841 -0.095 7.766 1.00 94.56 192 LEU A C 1
ATOM 1495 O O . LEU A 1 192 ? -15.260 0.844 8.447 1.00 94.56 192 LEU A O 1
ATOM 1499 N N . LEU A 1 193 ? -15.575 -0.693 6.826 1.00 94.44 193 LEU A N 1
ATOM 1500 C CA . LEU A 1 193 ? -16.914 -0.262 6.412 1.00 94.44 193 LEU A CA 1
ATOM 1501 C C . LEU A 1 193 ? -18.036 -0.899 7.234 1.00 94.44 193 LEU A C 1
ATOM 1503 O O . LEU A 1 193 ? -19.143 -0.362 7.269 1.00 94.44 193 LEU A O 1
ATOM 1507 N N . SER A 1 194 ? -17.769 -2.012 7.922 1.00 91.50 194 SER A N 1
ATOM 1508 C CA . SER A 1 194 ? -18.782 -2.679 8.738 1.00 91.50 194 SER A CA 1
ATOM 1509 C C . SER A 1 194 ? -19.365 -1.718 9.782 1.00 91.50 194 SER A C 1
ATOM 1511 O O . SER A 1 194 ? -18.605 -1.073 10.520 1.00 91.50 194 SER A O 1
ATOM 1513 N N . PRO A 1 195 ? -20.701 -1.639 9.921 1.00 80.12 195 PRO A N 1
ATOM 1514 C CA . PRO A 1 195 ? -21.319 -0.844 10.968 1.00 80.12 195 PRO A CA 1
ATOM 1515 C C . PRO A 1 195 ? -20.878 -1.368 12.337 1.00 80.12 195 PRO A C 1
ATOM 1517 O O . PRO A 1 195 ? -20.771 -2.576 12.571 1.00 80.12 195 PRO A O 1
ATOM 1520 N N . ARG A 1 196 ? -20.591 -0.452 13.267 1.00 76.06 196 ARG A N 1
ATOM 1521 C CA . ARG A 1 196 ? -20.355 -0.826 14.662 1.00 76.06 196 ARG A CA 1
ATOM 1522 C C . ARG A 1 196 ? -21.697 -1.316 15.198 1.00 76.06 196 ARG A C 1
ATOM 1524 O O . ARG A 1 196 ? -22.577 -0.500 15.451 1.00 76.06 196 ARG A O 1
ATOM 1531 N N . LYS A 1 197 ? -21.885 -2.635 15.330 1.00 70.44 197 LYS A N 1
ATOM 1532 C CA . LYS A 1 197 ? -23.005 -3.157 16.120 1.00 70.44 197 LYS A CA 1
ATOM 1533 C C . LYS A 1 197 ? -22.841 -2.550 17.509 1.00 70.44 197 LYS A C 1
ATOM 1535 O O . LYS A 1 197 ? -21.800 -2.744 18.136 1.00 70.44 197 LYS A O 1
ATOM 1540 N N . ASN A 1 198 ? -23.805 -1.735 17.926 1.00 49.53 198 ASN A N 1
ATOM 1541 C CA . ASN A 1 198 ? -23.844 -1.183 19.270 1.00 49.53 198 ASN A CA 1
ATOM 1542 C C . ASN A 1 198 ? -23.906 -2.370 20.232 1.00 49.53 198 ASN A C 1
ATOM 1544 O O . ASN A 1 198 ? -24.971 -2.948 20.432 1.00 49.53 198 ASN A O 1
ATOM 1548 N N . ALA A 1 199 ? -22.757 -2.771 20.773 1.00 46.88 199 ALA A N 1
ATOM 1549 C CA . ALA A 1 199 ? -22.716 -3.624 21.940 1.00 46.88 199 ALA A CA 1
ATOM 1550 C C . ALA A 1 199 ? -23.295 -2.780 23.077 1.00 46.88 199 ALA A C 1
ATOM 1552 O O . ALA A 1 199 ? -22.603 -1.940 23.648 1.00 46.88 199 ALA A O 1
ATOM 1553 N N . LYS A 1 200 ? -24.601 -2.930 23.308 1.00 40.78 200 LYS A N 1
ATOM 1554 C CA . LYS A 1 200 ? -25.186 -2.657 24.614 1.00 40.78 200 LYS A CA 1
ATOM 1555 C C . LYS A 1 200 ? -24.548 -3.684 25.551 1.00 40.78 200 LYS A C 1
ATOM 1557 O O . LYS A 1 200 ? -24.890 -4.861 25.468 1.00 40.78 200 LYS A O 1
ATOM 1562 N N . LEU A 1 201 ? -23.550 -3.248 26.309 1.00 40.00 201 LEU A N 1
ATOM 1563 C CA . LEU A 1 201 ? -23.175 -3.850 27.583 1.00 40.00 201 LEU A CA 1
ATOM 1564 C C . LEU A 1 201 ? -23.784 -2.961 28.661 1.00 40.00 201 LEU A C 1
ATOM 1566 O O . LEU A 1 201 ? -23.640 -1.724 28.509 1.00 40.00 201 LEU A O 1
#

Foldseek 3Di:
DDLVVLLVVLLPDPVLVVLLCVLVVQLVVLCVVQADPDPVDQRPSLLSSLLSNLLSLLLQLLVLLLVCLVPALSNLVSSLVSSQVSLVVSLVSNVVSCVRNVAPDDSVQSSVSSRLNSLLSNLVSNVLNVVCVVVVNNVCSNVCSVVVLVVLVVVCVVVVANQRHVSVCSNDPHPNNVVNSNVSSVVSCCVSPPDDPPPPD

pLDDT: mean 92.05, std 8.62, range [40.0, 98.38]

Sequence (201 aa):
MTFLRQLNERLARNDFLQMSLLFFGLLVATLAFTWPASEQIANNSFFSVAQVRLMALLLLALGFGSFELKQTRRQKLASLLALLTLSLTSMAFEVATYAVSFPQVPLYWTLLLGLIDPIAYFGIGIVLGFLLGLVRLTAVLPMAILALPIGFIFLDIPLGIPLFNPLTAIGQLSLAHLFLMTVFATLTLVYLLSPRKNAKL